Protein AF-A0A8S3SGH8-F1 (afdb_monomer)

Sequence (187 aa):
MDKRKRTFVVGVGTTKFERPLTKNWDYHDMGREAGKAALEDAKIPYSKIQAVVASYCYGEPTCGQRAAYELGLSGVPVFNVNNNCSSGSSALMLARRLVQSGIEDCVMALGFEKMERGLSERYPEKESPVKRHMDHMVTIGAEPGLIQPRMNAMTSDVVKLYAYAAREYLEKYPEANIDDMVNISLG

Foldseek 3Di:
DDDQDDDDQQFWFFDDDDDAPPDPDDQLVRQLRGVVRRCVSNVHQLLLAQEEEEEEADDDPPVQVSNSCSSHDNVHYYHYAYDDPCRQVVLVVVQRVCCRVVVHVHHHYTYTYRDHQADDDPCPVDDDPCVVLLVVLVVLPDDQDAPDPPHDRVRRSVVSSVVSVVVVVCVVDVVDDVVVVVVVVVD

Structure (mmCIF, N/CA/C/O backbone):
data_AF-A0A8S3SGH8-F1
#
_entry.id   AF-A0A8S3SGH8-F1
#
loop_
_atom_site.group_PDB
_atom_site.id
_atom_site.type_symbol
_atom_site.label_atom_id
_atom_site.label_alt_id
_atom_site.label_comp_id
_atom_site.label_asym_id
_atom_site.label_entity_id
_atom_site.label_seq_id
_atom_site.pdbx_PDB_ins_code
_atom_site.Cartn_x
_atom_site.Cartn_y
_atom_site.Cartn_z
_atom_site.occupancy
_atom_site.B_iso_or_equiv
_atom_site.auth_seq_id
_atom_site.auth_comp_id
_atom_site.auth_asym_id
_atom_site.auth_atom_id
_atom_site.pdbx_PDB_model_num
ATOM 1 N N . MET A 1 1 ? -33.900 11.396 1.923 1.00 50.03 1 MET A N 1
ATOM 2 C CA . MET A 1 1 ? -32.556 11.199 1.337 1.00 50.03 1 MET A CA 1
ATOM 3 C C . MET A 1 1 ? -31.597 10.979 2.488 1.00 50.03 1 MET A C 1
ATOM 5 O O . MET A 1 1 ? -31.415 11.895 3.281 1.00 50.03 1 MET A O 1
ATOM 9 N N . ASP A 1 2 ? -31.091 9.760 2.639 1.00 63.69 2 ASP A N 1
ATOM 10 C CA . ASP A 1 2 ? -30.181 9.406 3.727 1.00 63.69 2 ASP A CA 1
ATOM 11 C C . ASP A 1 2 ? -28.878 10.220 3.612 1.00 63.69 2 ASP A C 1
ATOM 13 O O . ASP A 1 2 ? -28.216 10.230 2.566 1.00 63.69 2 ASP A O 1
ATOM 17 N N . LYS A 1 3 ? -28.557 11.003 4.648 1.00 66.06 3 LYS A N 1
ATOM 18 C CA . LYS A 1 3 ? -27.361 11.853 4.672 1.00 66.06 3 LYS A CA 1
ATOM 19 C C . LYS A 1 3 ? -26.165 10.935 4.900 1.00 66.06 3 LYS A C 1
ATOM 21 O O . LYS A 1 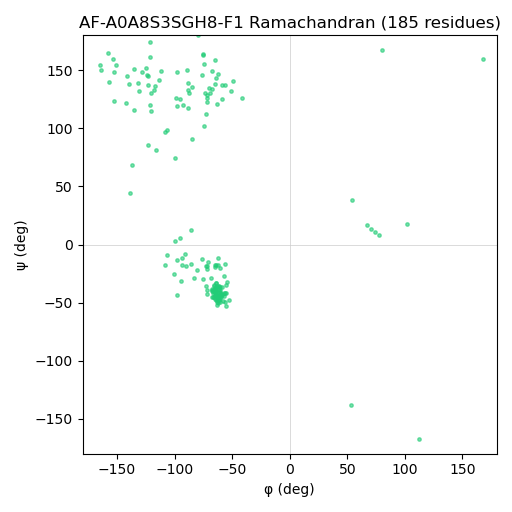3 ? -25.904 10.548 6.033 1.00 66.06 3 LYS A O 1
ATOM 26 N N . ARG A 1 4 ? -25.423 10.626 3.828 1.00 76.06 4 ARG A N 1
ATOM 27 C CA . ARG A 1 4 ? -24.160 9.867 3.893 1.00 76.06 4 ARG A CA 1
ATOM 28 C C . ARG A 1 4 ? -23.315 10.332 5.086 1.00 76.06 4 ARG A C 1
ATOM 30 O O . ARG A 1 4 ? -23.030 11.530 5.191 1.00 76.06 4 ARG A O 1
ATOM 37 N N . LYS A 1 5 ? -22.898 9.397 5.953 1.00 86.44 5 LYS A N 1
ATOM 38 C CA . LYS A 1 5 ? -22.042 9.716 7.105 1.00 86.44 5 LYS A CA 1
ATOM 39 C C . LYS A 1 5 ? -20.764 10.407 6.611 1.00 86.44 5 LYS A C 1
ATOM 41 O O . LYS A 1 5 ? -20.176 10.020 5.594 1.00 86.44 5 LYS A O 1
ATOM 46 N N . ARG A 1 6 ? -20.344 11.466 7.312 1.00 93.38 6 ARG A N 1
ATOM 47 C CA . ARG A 1 6 ? -19.045 12.108 7.061 1.00 93.38 6 ARG A CA 1
ATOM 48 C C . ARG A 1 6 ? -17.941 11.162 7.521 1.00 93.38 6 ARG A C 1
ATOM 50 O O . ARG A 1 6 ? -18.029 10.610 8.610 1.00 93.38 6 ARG A O 1
ATOM 57 N N . THR A 1 7 ? -16.917 11.003 6.694 1.00 95.44 7 THR A N 1
ATOM 58 C CA . THR A 1 7 ? -15.777 10.114 6.939 1.00 95.44 7 THR A CA 1
ATOM 59 C C . THR A 1 7 ? -14.506 10.937 7.032 1.00 95.44 7 THR A C 1
ATOM 61 O O . THR A 1 7 ? -14.297 11.805 6.183 1.00 95.44 7 THR A O 1
ATOM 64 N N . PHE A 1 8 ? -13.649 10.632 7.999 1.00 97.25 8 PHE A N 1
ATOM 65 C CA . PHE A 1 8 ? -12.402 11.353 8.238 1.00 97.25 8 PHE A CA 1
ATOM 66 C C . PHE A 1 8 ? -11.237 10.368 8.313 1.00 97.25 8 PHE A C 1
ATOM 68 O O . PHE A 1 8 ? -11.415 9.237 8.761 1.00 97.25 8 PHE A O 1
ATOM 75 N N . VAL A 1 9 ? -10.054 10.808 7.886 1.00 98.00 9 VAL A N 1
ATOM 76 C CA . VAL A 1 9 ? -8.795 10.131 8.212 1.00 98.00 9 VAL A CA 1
ATOM 77 C C . VAL A 1 9 ? -8.326 10.723 9.533 1.00 98.00 9 VAL A C 1
ATOM 79 O O . VAL A 1 9 ? -8.129 11.932 9.617 1.00 98.00 9 VAL A O 1
ATOM 82 N N . VAL A 1 10 ? -8.236 9.890 10.567 1.00 97.81 10 VAL A N 1
ATOM 83 C CA . VAL A 1 10 ? -7.928 10.333 11.938 1.00 97.81 10 VAL A CA 1
ATOM 84 C C . VAL A 1 10 ? -6.511 9.984 12.384 1.00 97.81 10 VAL A C 1
ATOM 86 O O . VAL A 1 10 ? -6.091 10.484 13.416 1.00 97.81 10 VAL A O 1
ATOM 89 N N . GLY A 1 11 ? -5.783 9.177 11.611 1.00 98.31 11 GLY A N 1
ATOM 90 C CA . GLY A 1 11 ? -4.355 8.941 11.801 1.00 98.31 11 GLY A CA 1
ATOM 91 C C . GLY A 1 11 ? -3.714 8.283 10.584 1.00 98.31 11 GLY A C 1
ATOM 92 O O . GLY A 1 11 ? -4.397 7.622 9.792 1.00 98.31 11 GLY A O 1
ATOM 93 N N . VAL A 1 12 ? -2.412 8.494 10.422 1.00 98.38 12 VAL A N 1
ATOM 94 C CA . VAL A 1 12 ? -1.601 7.976 9.314 1.00 98.38 12 VAL A CA 1
ATOM 95 C C . VAL A 1 12 ? -0.277 7.408 9.815 1.00 98.38 12 VAL A C 1
ATOM 97 O O . VAL A 1 12 ? 0.269 7.835 10.825 1.00 98.38 12 VAL A O 1
ATOM 100 N N . GLY A 1 13 ? 0.259 6.431 9.091 1.00 98.19 13 GLY A N 1
ATOM 101 C CA . GLY A 1 13 ? 1.531 5.806 9.422 1.00 98.19 13 GLY A CA 1
ATOM 102 C C . GLY A 1 13 ? 2.154 5.172 8.191 1.00 98.19 13 GLY A C 1
ATOM 103 O O . GLY A 1 13 ? 1.459 4.580 7.367 1.00 98.19 13 GLY A O 1
ATOM 104 N N . THR A 1 14 ? 3.467 5.314 8.058 1.00 97.88 14 THR A N 1
ATOM 105 C CA . THR A 1 14 ? 4.248 4.708 6.978 1.00 97.88 14 THR A CA 1
ATOM 106 C C . THR A 1 14 ? 5.571 4.225 7.534 1.00 97.88 14 THR A C 1
ATOM 108 O O . THR A 1 14 ? 6.158 4.866 8.405 1.00 97.88 14 THR A O 1
ATOM 111 N N . THR A 1 15 ? 6.069 3.116 7.003 1.00 96.44 15 THR A N 1
ATOM 112 C CA . THR A 1 15 ? 7.473 2.764 7.191 1.00 96.44 15 THR A CA 1
ATOM 113 C C . THR A 1 15 ? 8.338 3.648 6.304 1.00 96.44 15 THR A C 1
ATOM 115 O O . THR A 1 15 ? 7.868 4.228 5.317 1.00 96.44 15 THR A O 1
ATOM 118 N N . LYS A 1 16 ? 9.635 3.701 6.596 1.00 94.56 16 LYS A N 1
ATOM 119 C CA . LYS A 1 16 ? 10.601 4.217 5.627 1.00 94.56 16 LYS A CA 1
ATOM 120 C C . LYS A 1 16 ? 10.648 3.294 4.404 1.00 94.56 16 LYS A C 1
ATOM 122 O O . LYS A 1 16 ? 10.643 2.071 4.546 1.00 94.56 16 LYS A O 1
ATOM 127 N N . PHE A 1 17 ? 10.711 3.879 3.210 1.00 92.69 17 PHE A N 1
ATOM 128 C CA . PHE A 1 17 ? 10.949 3.122 1.985 1.00 92.69 17 PHE A CA 1
ATOM 129 C C . PHE A 1 17 ? 12.401 2.655 1.948 1.00 92.69 17 PHE A C 1
ATOM 131 O O . PHE A 1 17 ? 13.332 3.459 2.009 1.00 92.69 17 PHE A O 1
ATOM 138 N N . GLU A 1 18 ? 12.580 1.343 1.848 1.00 92.62 18 GLU A N 1
ATOM 139 C CA . GLU A 1 18 ? 13.889 0.708 1.794 1.00 92.62 18 GLU A CA 1
ATOM 140 C C . GLU A 1 18 ? 14.124 0.105 0.415 1.00 92.62 18 GLU A C 1
ATOM 142 O O . GLU A 1 18 ? 13.198 -0.349 -0.262 1.00 92.62 18 GLU A O 1
ATOM 147 N N . ARG A 1 19 ? 15.391 0.075 -0.001 1.00 88.81 19 ARG A N 1
ATOM 148 C CA . ARG A 1 19 ? 15.755 -0.638 -1.224 1.00 88.81 19 ARG A CA 1
ATOM 149 C C . ARG A 1 19 ? 15.467 -2.137 -1.035 1.00 88.81 19 ARG A C 1
ATOM 151 O O . ARG A 1 19 ? 15.695 -2.674 0.051 1.00 88.81 19 ARG A O 1
ATOM 158 N N . PRO A 1 20 ? 15.003 -2.847 -2.078 1.00 85.56 20 PRO A N 1
ATOM 159 C CA . PRO A 1 20 ? 14.781 -4.282 -1.982 1.00 85.56 20 PRO A CA 1
ATOM 160 C C . PRO A 1 20 ? 16.015 -5.010 -1.437 1.00 85.56 20 PRO A C 1
ATOM 162 O O . PRO A 1 20 ? 17.134 -4.808 -1.917 1.00 85.56 20 PRO A O 1
ATOM 165 N N . LEU A 1 21 ? 15.793 -5.882 -0.450 1.00 82.81 21 LEU A N 1
ATOM 166 C CA . LEU A 1 21 ? 16.810 -6.722 0.193 1.00 82.81 21 LEU A CA 1
ATOM 167 C C . LEU A 1 21 ? 17.877 -5.977 1.031 1.00 82.81 21 LEU A C 1
ATOM 169 O O . LEU A 1 21 ? 18.907 -6.575 1.335 1.00 82.81 21 LEU A O 1
ATOM 173 N N . THR A 1 22 ? 17.674 -4.709 1.427 1.00 89.12 22 THR A N 1
ATOM 174 C CA . THR A 1 22 ? 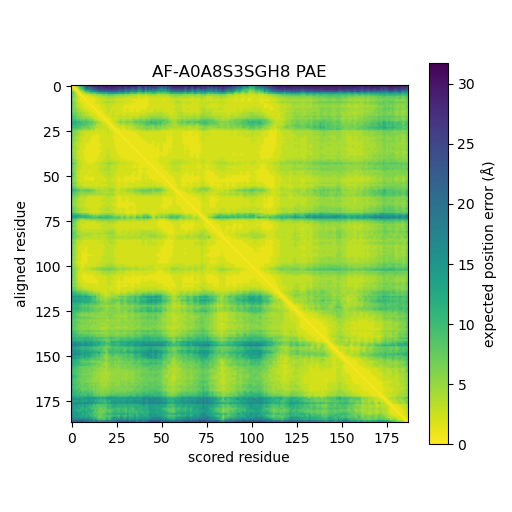18.642 -3.981 2.289 1.00 89.12 22 THR A CA 1
ATOM 175 C C . THR A 1 22 ? 18.355 -4.048 3.787 1.00 89.12 22 THR A C 1
ATOM 177 O O . THR A 1 22 ? 19.248 -3.777 4.586 1.00 89.12 22 THR A O 1
ATOM 180 N N . LYS A 1 23 ? 17.136 -4.417 4.187 1.00 91.31 23 LYS A N 1
ATOM 181 C CA . LYS A 1 23 ? 16.723 -4.592 5.587 1.00 91.31 23 LYS A CA 1
ATOM 182 C C . LYS A 1 23 ? 16.192 -6.012 5.775 1.00 91.31 23 LYS A C 1
ATOM 184 O O . LYS A 1 23 ? 15.466 -6.517 4.918 1.00 91.31 23 LYS A O 1
ATOM 189 N N . ASN A 1 24 ? 16.564 -6.657 6.881 1.00 90.75 24 ASN A N 1
ATOM 190 C CA . ASN A 1 24 ? 16.071 -7.988 7.229 1.00 90.75 24 ASN A CA 1
ATOM 191 C C . ASN A 1 24 ? 14.725 -7.874 7.957 1.00 90.75 24 ASN A C 1
ATOM 193 O O . ASN A 1 24 ? 14.682 -7.693 9.170 1.00 90.75 24 ASN A O 1
ATOM 197 N N . TRP A 1 25 ? 13.645 -7.906 7.188 1.00 93.31 25 TRP A N 1
ATOM 198 C CA . TRP A 1 25 ? 12.262 -7.810 7.653 1.00 93.31 25 TRP A CA 1
ATOM 199 C C . TRP A 1 25 ? 11.322 -8.417 6.612 1.00 93.31 25 TRP A C 1
ATOM 201 O O . TRP A 1 25 ? 11.716 -8.633 5.456 1.00 93.31 25 TRP A O 1
ATOM 211 N N . ASP A 1 26 ? 10.085 -8.692 7.007 1.00 94.12 26 ASP A N 1
ATOM 212 C CA . ASP A 1 26 ? 9.040 -9.163 6.108 1.00 94.12 26 ASP A CA 1
ATOM 213 C C . ASP A 1 26 ? 7.798 -8.260 6.066 1.00 94.12 26 ASP A C 1
ATOM 215 O O . ASP A 1 26 ? 7.677 -7.291 6.815 1.00 94.12 26 ASP A O 1
ATOM 219 N N . TYR A 1 27 ? 6.860 -8.572 5.169 1.00 95.38 27 TYR A N 1
ATOM 220 C CA . TYR A 1 27 ? 5.660 -7.771 4.911 1.00 95.38 27 TYR A CA 1
ATOM 221 C C . TYR A 1 27 ? 4.821 -7.509 6.173 1.00 95.38 27 TYR A C 1
ATOM 223 O O . TYR A 1 27 ? 4.244 -6.435 6.335 1.00 95.38 27 TYR A O 1
ATOM 231 N N . HIS A 1 28 ? 4.771 -8.469 7.099 1.00 96.12 28 HIS A N 1
ATOM 232 C CA . HIS A 1 28 ? 4.030 -8.326 8.351 1.00 96.12 28 HIS A CA 1
ATOM 233 C C . HIS A 1 28 ? 4.756 -7.411 9.347 1.00 96.12 28 HIS A C 1
ATOM 235 O O . HIS A 1 28 ? 4.092 -6.701 10.097 1.00 96.12 28 HIS A O 1
ATOM 241 N N . ASP A 1 29 ? 6.092 -7.342 9.311 1.00 96.44 29 ASP A N 1
ATOM 242 C CA . ASP A 1 29 ? 6.853 -6.361 10.092 1.00 96.44 29 ASP A CA 1
ATOM 243 C C . ASP A 1 29 ? 6.587 -4.939 9.592 1.00 96.44 29 ASP A C 1
ATOM 245 O O . ASP A 1 29 ? 6.389 -4.030 10.399 1.00 96.44 29 ASP A O 1
ATOM 249 N N . MET A 1 30 ? 6.532 -4.762 8.267 1.00 96.88 30 MET A N 1
ATOM 250 C CA . MET A 1 30 ? 6.177 -3.486 7.638 1.00 96.88 30 MET A CA 1
ATOM 251 C C . MET A 1 30 ? 4.759 -3.059 8.034 1.00 96.88 30 MET A C 1
ATOM 253 O O . MET A 1 30 ? 4.547 -1.932 8.481 1.00 96.88 30 MET A O 1
ATOM 257 N N . GLY A 1 31 ? 3.798 -3.986 7.938 1.00 97.12 31 GLY A N 1
ATOM 258 C CA . GLY A 1 31 ? 2.416 -3.754 8.355 1.00 97.12 31 GLY A CA 1
ATOM 259 C C . GLY A 1 31 ? 2.297 -3.410 9.843 1.00 97.12 31 GLY A C 1
ATOM 260 O O . GLY A 1 31 ? 1.549 -2.503 10.206 1.00 97.12 31 GLY A O 1
ATOM 261 N N . ARG A 1 32 ? 3.081 -4.067 10.707 1.00 97.69 32 ARG A N 1
ATOM 262 C CA . ARG A 1 32 ? 3.142 -3.764 12.143 1.00 97.69 32 ARG A CA 1
ATOM 263 C C . ARG A 1 32 ? 3.656 -2.353 12.407 1.00 97.69 32 ARG A C 1
ATOM 265 O O . ARG A 1 32 ? 3.055 -1.633 13.197 1.00 97.69 32 ARG A O 1
ATOM 272 N N . GLU A 1 33 ? 4.770 -1.972 11.787 1.00 98.06 33 GLU A N 1
ATOM 273 C CA . GLU A 1 33 ? 5.406 -0.662 11.975 1.00 98.06 33 GLU A CA 1
ATOM 274 C C . GLU A 1 33 ? 4.481 0.470 11.494 1.00 98.06 33 GLU A C 1
ATOM 276 O O . GLU A 1 33 ? 4.143 1.357 12.279 1.00 98.06 33 GLU A O 1
ATOM 281 N N . ALA A 1 34 ? 3.977 0.388 10.257 1.00 98.31 34 ALA A N 1
ATOM 282 C CA . ALA A 1 34 ? 3.059 1.388 9.706 1.00 98.31 34 ALA A CA 1
ATOM 283 C C . ALA A 1 34 ? 1.719 1.440 10.460 1.00 98.31 34 ALA A C 1
ATOM 285 O O . ALA A 1 34 ? 1.220 2.521 10.773 1.00 98.31 34 ALA A O 1
ATOM 286 N N . GLY A 1 35 ? 1.143 0.280 10.789 1.00 98.19 35 GLY A N 1
ATOM 287 C CA . GLY A 1 35 ? -0.133 0.197 11.494 1.00 98.19 35 GLY A CA 1
ATOM 288 C C . GLY A 1 35 ? -0.063 0.735 12.923 1.00 98.19 35 GLY A C 1
ATOM 289 O O . GLY A 1 35 ? -0.972 1.446 13.345 1.00 98.19 35 GLY A O 1
ATOM 290 N N . LYS A 1 36 ? 1.025 0.462 13.661 1.00 98.25 36 LYS A N 1
ATOM 291 C CA . LYS A 1 36 ? 1.238 1.040 14.999 1.00 98.25 36 LYS A CA 1
ATOM 292 C C . LYS A 1 36 ? 1.388 2.555 14.940 1.00 98.25 36 LYS A C 1
ATOM 294 O O . LYS A 1 36 ? 0.737 3.231 15.728 1.00 98.25 36 LYS A O 1
ATOM 299 N N . ALA A 1 37 ? 2.162 3.073 13.985 1.00 98.62 37 ALA A N 1
ATOM 300 C CA . ALA A 1 37 ? 2.307 4.514 13.792 1.00 98.62 37 ALA A CA 1
ATOM 301 C C . ALA A 1 37 ? 0.953 5.191 13.503 1.00 98.62 37 ALA A C 1
ATOM 303 O O . ALA A 1 37 ? 0.635 6.206 14.112 1.00 98.62 37 ALA A O 1
ATOM 304 N N . ALA A 1 38 ? 0.110 4.583 12.659 1.00 98.62 38 ALA A N 1
ATOM 305 C CA . ALA A 1 38 ? -1.223 5.113 12.364 1.00 98.62 38 ALA A CA 1
ATOM 306 C C . ALA A 1 38 ? -2.162 5.117 13.584 1.00 98.62 38 ALA A C 1
ATOM 308 O O . ALA A 1 38 ? -2.931 6.059 13.770 1.00 98.62 38 ALA A O 1
ATOM 309 N N . LEU A 1 39 ? -2.109 4.074 14.421 1.00 98.31 39 LEU A N 1
ATOM 310 C CA . LEU A 1 39 ? -2.886 4.003 15.665 1.00 98.31 39 LEU A CA 1
ATOM 311 C C . LEU A 1 39 ? -2.411 5.028 16.701 1.00 98.31 39 LEU A C 1
ATOM 313 O O . LEU A 1 39 ? -3.236 5.620 17.398 1.00 98.31 39 LEU A O 1
ATOM 317 N N . GLU A 1 40 ? -1.096 5.234 16.797 1.00 98.44 40 GLU A N 1
ATOM 318 C CA . GLU A 1 40 ? -0.482 6.219 17.688 1.00 98.44 40 GLU A CA 1
ATOM 319 C C . GLU A 1 40 ? -0.857 7.649 17.286 1.00 98.44 40 GLU A C 1
ATOM 321 O O . GLU A 1 40 ? -1.318 8.414 18.134 1.00 98.44 40 GLU A O 1
ATOM 326 N N . ASP A 1 41 ? -0.766 7.974 15.994 1.00 98.75 41 ASP A N 1
ATOM 327 C CA . ASP A 1 41 ? -1.191 9.265 15.442 1.00 98.75 41 ASP A CA 1
ATOM 328 C C . ASP A 1 41 ? -2.689 9.520 15.692 1.00 98.75 41 ASP A C 1
ATOM 330 O O . ASP A 1 41 ? -3.085 10.585 16.172 1.00 98.75 41 ASP A O 1
ATOM 334 N N . ALA A 1 42 ? -3.522 8.489 15.501 1.00 98.38 42 ALA A N 1
ATOM 335 C CA . ALA A 1 42 ? -4.954 8.543 15.797 1.00 98.38 42 ALA A CA 1
ATOM 336 C C . ALA A 1 42 ? -5.296 8.581 17.296 1.00 98.38 42 ALA A C 1
ATOM 338 O O . ALA A 1 42 ? -6.436 8.887 17.653 1.0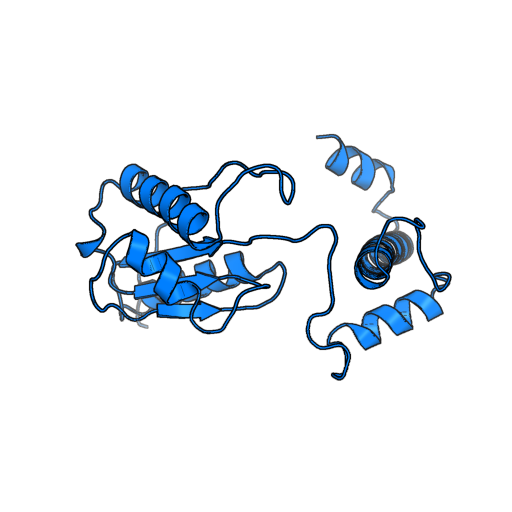0 98.38 42 ALA A O 1
ATOM 339 N N . LYS A 1 43 ? -4.345 8.252 18.181 1.00 98.12 43 LYS A N 1
ATOM 340 C CA . LYS A 1 43 ? -4.536 8.124 19.636 1.00 98.12 43 LYS A CA 1
ATOM 341 C C . LYS A 1 43 ? -5.674 7.170 20.018 1.00 98.12 43 LYS A C 1
ATOM 343 O O . LYS A 1 43 ? -6.406 7.416 20.980 1.00 98.12 43 LYS A O 1
ATOM 348 N N . ILE A 1 44 ? -5.819 6.066 19.282 1.00 97.00 44 ILE A N 1
ATOM 349 C CA . ILE A 1 44 ? -6.802 5.014 19.575 1.00 97.00 44 ILE A CA 1
ATOM 350 C C . ILE A 1 44 ? -6.124 3.650 19.729 1.00 97.00 44 ILE A C 1
ATOM 352 O O . ILE A 1 44 ? -5.153 3.354 19.033 1.00 97.00 44 ILE A O 1
ATOM 356 N N . PRO A 1 45 ? -6.634 2.772 20.608 1.00 96.44 45 PRO A N 1
ATOM 357 C CA . PRO A 1 45 ? -6.153 1.400 20.670 1.00 96.44 45 PRO A CA 1
ATOM 358 C C . PRO A 1 45 ? -6.682 0.580 19.484 1.00 96.44 45 PRO A C 1
ATOM 360 O O . PRO A 1 45 ? -7.771 0.843 18.969 1.00 96.44 45 PRO A O 1
ATOM 363 N N . TYR A 1 46 ? -5.967 -0.489 19.112 1.00 96.81 46 TYR A N 1
ATOM 364 C CA . TYR A 1 46 ? -6.387 -1.398 18.033 1.00 96.81 46 TYR A CA 1
ATOM 365 C C . TYR A 1 46 ? -7.775 -2.023 18.265 1.00 96.81 46 TYR A C 1
ATOM 367 O O . TYR A 1 46 ? -8.494 -2.298 17.313 1.00 96.81 46 TYR A O 1
ATOM 375 N N . SER A 1 47 ? -8.206 -2.177 19.522 1.00 96.12 47 SER A N 1
ATOM 376 C CA . SER A 1 47 ? -9.542 -2.686 19.875 1.00 96.12 47 SER A CA 1
ATOM 377 C C . SER A 1 47 ? -10.708 -1.815 19.390 1.00 96.12 47 SER A C 1
ATOM 379 O O . SER A 1 47 ? -11.856 -2.245 19.470 1.00 96.12 47 SER A O 1
ATOM 381 N N . LYS A 1 48 ? -10.443 -0.592 18.910 1.00 97.19 48 LYS A N 1
ATOM 382 C CA . LYS A 1 48 ? -11.445 0.269 18.268 1.00 97.19 48 LYS A CA 1
ATOM 383 C C . LYS A 1 48 ? -11.607 0.004 16.776 1.00 97.19 48 LYS A C 1
ATOM 385 O O . LYS A 1 48 ? -12.609 0.434 16.220 1.00 97.19 48 LYS A O 1
ATOM 390 N N . ILE A 1 49 ? -10.659 -0.679 16.141 1.00 98.00 49 ILE A N 1
ATOM 391 C CA . ILE A 1 49 ? -10.767 -1.067 14.7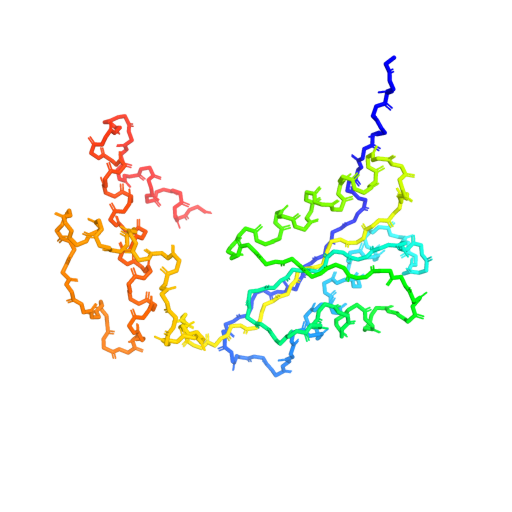36 1.00 98.00 49 ILE A CA 1
ATOM 392 C C . ILE A 1 49 ? -11.802 -2.184 14.625 1.00 98.00 49 ILE A C 1
ATOM 394 O O . ILE A 1 49 ? -11.706 -3.171 15.349 1.00 98.00 49 ILE A O 1
ATOM 398 N N . GLN A 1 50 ? -12.771 -2.035 13.723 1.00 98.00 50 GLN A N 1
ATOM 399 C CA . GLN A 1 50 ? -13.855 -3.004 13.522 1.00 98.00 50 GLN A CA 1
ATOM 400 C C . GLN A 1 50 ? -13.722 -3.787 12.211 1.00 98.00 50 GLN A C 1
ATOM 402 O O . GLN A 1 50 ? -14.295 -4.861 12.078 1.00 98.00 50 GLN A O 1
ATOM 407 N N . ALA A 1 51 ? -12.912 -3.296 11.271 1.00 98.31 51 ALA A N 1
ATOM 408 C CA . ALA A 1 51 ? -12.517 -4.016 10.067 1.00 98.31 51 ALA A CA 1
ATOM 409 C C . ALA A 1 51 ? -11.129 -3.564 9.596 1.00 98.31 51 ALA A C 1
ATOM 411 O O . ALA A 1 51 ? -10.712 -2.426 9.841 1.00 98.31 51 ALA A O 1
ATOM 412 N N . VAL A 1 52 ? -10.431 -4.437 8.870 1.00 98.44 52 VAL A N 1
ATOM 413 C CA . VAL A 1 52 ? -9.169 -4.107 8.196 1.00 98.44 52 VAL A CA 1
ATOM 414 C C . VAL A 1 52 ? -9.315 -4.334 6.698 1.00 98.44 52 VAL A C 1
ATOM 416 O O . VAL A 1 52 ? -9.744 -5.397 6.257 1.00 98.44 52 VAL A O 1
ATOM 419 N N . VAL A 1 53 ? -8.922 -3.349 5.899 1.00 98.56 53 VAL A N 1
ATOM 420 C CA . VAL A 1 53 ? -8.760 -3.490 4.453 1.00 98.56 53 VAL A CA 1
ATOM 421 C C . VAL A 1 53 ? -7.268 -3.511 4.148 1.00 98.56 53 VAL A C 1
ATOM 423 O O . VAL A 1 53 ? -6.613 -2.471 4.122 1.00 98.56 53 VAL A O 1
ATOM 426 N N . ALA A 1 54 ? -6.728 -4.710 3.968 1.00 98.25 54 ALA A N 1
ATOM 427 C CA . ALA A 1 54 ? -5.326 -4.950 3.673 1.00 98.25 54 ALA A CA 1
ATOM 428 C C . ALA A 1 54 ? -5.061 -4.915 2.161 1.00 98.25 54 ALA A C 1
ATOM 430 O O . ALA A 1 54 ? -5.838 -5.469 1.385 1.00 98.25 54 ALA A O 1
ATOM 431 N N . SER A 1 55 ? -3.951 -4.311 1.743 1.00 98.06 55 SER A N 1
ATOM 432 C CA . SER A 1 55 ? -3.545 -4.186 0.340 1.00 98.06 55 SER A CA 1
ATOM 433 C C . SER A 1 55 ? -2.095 -4.596 0.113 1.00 98.06 55 SER A C 1
ATOM 435 O O . SER A 1 55 ? -1.209 -4.172 0.853 1.00 98.06 55 SER A O 1
ATOM 437 N N . TYR A 1 56 ? -1.883 -5.426 -0.909 1.00 96.38 56 TYR A N 1
ATOM 438 C CA . TYR A 1 56 ? -0.583 -5.925 -1.366 1.00 96.38 56 TYR A CA 1
ATOM 439 C C . TYR A 1 56 ? -0.731 -6.506 -2.776 1.00 96.38 56 TYR A C 1
ATOM 441 O O . TYR A 1 56 ? -1.798 -7.022 -3.125 1.00 96.38 56 TYR A O 1
ATOM 449 N N . CYS A 1 57 ? 0.329 -6.439 -3.581 1.00 93.12 57 CYS A N 1
ATOM 450 C CA . CYS A 1 57 ? 0.357 -7.031 -4.918 1.00 93.12 57 CYS A CA 1
ATOM 451 C C . CYS A 1 57 ? 1.045 -8.394 -4.908 1.00 93.12 57 CYS A C 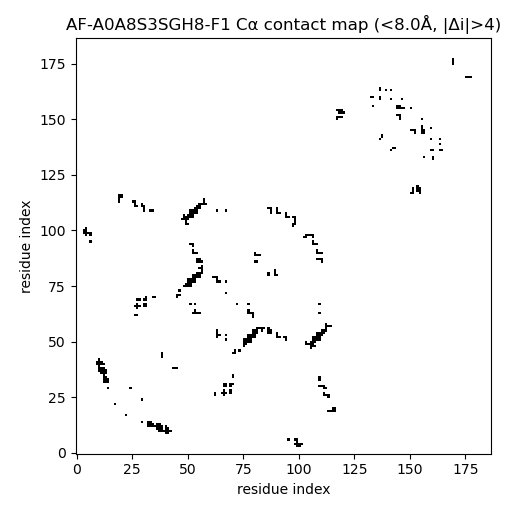1
ATOM 453 O O . CYS A 1 57 ? 0.552 -9.335 -5.531 1.00 93.12 57 CYS A O 1
ATOM 455 N N . TYR A 1 58 ? 2.169 -8.501 -4.195 1.00 88.75 58 TYR A N 1
ATOM 456 C CA . TYR A 1 58 ? 3.042 -9.669 -4.196 1.00 88.75 58 TYR A CA 1
ATOM 457 C C . TYR A 1 58 ? 3.090 -10.308 -2.809 1.00 88.75 58 TYR A C 1
ATOM 459 O O . TYR A 1 58 ? 4.018 -10.110 -2.029 1.00 88.75 58 TYR A O 1
ATOM 467 N N . GLY A 1 59 ? 2.070 -11.112 -2.519 1.00 89.75 59 GLY A N 1
ATOM 468 C CA . GLY A 1 59 ? 1.974 -11.897 -1.296 1.00 89.75 59 GLY A CA 1
ATOM 469 C C . GLY A 1 59 ? 1.115 -13.136 -1.503 1.00 89.75 59 GLY A C 1
ATOM 470 O O . GLY A 1 59 ? 0.306 -13.201 -2.430 1.00 89.75 59 GLY A O 1
ATOM 471 N N . GLU A 1 60 ? 1.301 -14.113 -0.624 1.00 91.44 60 GLU A N 1
ATOM 472 C CA . GLU A 1 60 ? 0.438 -15.287 -0.550 1.00 91.44 60 GLU A CA 1
ATOM 473 C C . GLU A 1 60 ? -0.991 -14.891 -0.143 1.00 91.44 60 GLU A C 1
ATOM 475 O O . GLU A 1 60 ? -1.213 -13.835 0.470 1.00 91.44 60 GLU A O 1
ATOM 480 N N . PRO A 1 61 ? -1.992 -15.738 -0.434 1.00 93.25 61 PRO A N 1
ATOM 481 C CA . PRO A 1 61 ? -3.321 -15.556 0.118 1.00 93.25 61 PRO A CA 1
ATOM 482 C C . PRO A 1 61 ? -3.247 -15.348 1.630 1.00 93.25 61 PRO A C 1
ATOM 484 O O . PRO A 1 61 ? -2.494 -16.016 2.335 1.00 93.25 61 PRO A O 1
ATOM 487 N N . THR A 1 62 ? -4.076 -14.441 2.138 1.00 95.25 62 THR A N 1
ATOM 488 C CA . THR A 1 62 ? -4.207 -14.138 3.572 1.00 95.25 62 THR A CA 1
ATOM 489 C C . THR A 1 62 ? -3.030 -13.404 4.234 1.00 95.25 62 THR A C 1
ATOM 491 O O . THR A 1 62 ? -3.017 -13.250 5.459 1.00 95.25 62 THR A O 1
ATOM 494 N N . CYS A 1 63 ? -2.091 -12.836 3.462 1.00 96.94 63 CYS A N 1
ATOM 495 C CA . CYS A 1 63 ? -1.064 -11.945 4.022 1.00 96.94 63 CYS A CA 1
ATOM 496 C C . CYS A 1 63 ? -1.663 -10.773 4.823 1.00 96.94 63 CYS A C 1
ATOM 498 O O . CYS A 1 63 ? -1.078 -10.348 5.820 1.00 96.94 63 CYS A O 1
ATOM 500 N N . GLY A 1 64 ? -2.849 -10.280 4.445 1.00 97.25 64 GLY A N 1
ATOM 501 C CA . GLY A 1 64 ? -3.549 -9.222 5.173 1.00 97.25 64 GLY A CA 1
ATOM 502 C C . GLY A 1 64 ? -3.908 -9.615 6.602 1.00 97.25 64 GLY A C 1
ATOM 503 O O . GLY A 1 64 ? -3.685 -8.833 7.523 1.00 97.25 64 GLY A O 1
ATOM 504 N N . GLN A 1 65 ? -4.405 -10.837 6.806 1.00 97.06 65 GLN A N 1
ATOM 505 C CA . GLN A 1 65 ? -4.695 -11.386 8.131 1.00 97.06 65 GLN A CA 1
ATOM 506 C C . GLN A 1 65 ? -3.410 -11.476 8.946 1.00 97.06 65 GLN A C 1
ATOM 508 O O . GLN A 1 65 ? -3.343 -10.949 10.054 1.00 97.06 65 GLN A O 1
ATOM 513 N N . ARG A 1 66 ? -2.363 -12.079 8.367 1.00 96.88 66 ARG A N 1
ATOM 514 C CA . ARG A 1 66 ? -1.068 -12.235 9.036 1.00 96.88 66 ARG A CA 1
ATOM 515 C C . ARG A 1 66 ? -0.495 -10.893 9.499 1.00 96.88 66 ARG A C 1
ATOM 517 O O . ARG A 1 66 ? 0.020 -10.839 10.614 1.00 96.88 66 ARG A O 1
ATOM 524 N N . ALA A 1 67 ? -0.591 -9.848 8.674 1.00 96.81 67 ALA A N 1
ATOM 525 C CA . ALA A 1 67 ? -0.138 -8.499 9.005 1.00 96.81 67 ALA A CA 1
ATOM 526 C C . ALA A 1 67 ? -1.037 -7.809 10.046 1.00 96.81 67 ALA A C 1
ATOM 528 O O . ALA A 1 67 ? -0.527 -7.204 10.984 1.00 96.81 67 ALA A O 1
ATOM 529 N N . ALA A 1 68 ? -2.364 -7.928 9.936 1.00 96.81 68 ALA A N 1
ATOM 530 C CA . ALA A 1 68 ? -3.297 -7.362 10.914 1.00 96.81 68 ALA A CA 1
ATOM 531 C C . ALA A 1 68 ? -3.098 -7.958 12.320 1.00 96.81 68 ALA A C 1
ATOM 533 O O . ALA A 1 68 ? -3.155 -7.238 13.315 1.00 96.81 68 ALA A O 1
ATOM 534 N N . TYR A 1 69 ? -2.786 -9.253 12.406 1.00 95.25 69 TYR A N 1
ATOM 535 C CA . TYR A 1 69 ? -2.551 -9.954 13.673 1.00 95.25 69 TYR A CA 1
ATOM 536 C C . TYR A 1 69 ? -1.329 -9.455 14.448 1.00 95.25 69 TYR A C 1
ATOM 538 O O . TYR A 1 69 ? -1.266 -9.634 15.661 1.00 95.25 69 TYR A O 1
ATOM 546 N N . GLU A 1 70 ? -0.394 -8.772 13.786 1.00 96.19 70 GLU A N 1
ATOM 547 C CA . GLU A 1 70 ? 0.723 -8.095 14.454 1.00 96.19 70 GLU A CA 1
ATOM 548 C C . GLU A 1 70 ? 0.295 -6.834 15.230 1.00 96.19 70 GLU A C 1
ATOM 550 O O . GLU A 1 70 ? 1.034 -6.348 16.092 1.00 96.19 70 GLU A O 1
ATOM 555 N N . LEU A 1 71 ? -0.884 -6.286 14.918 1.00 96.00 71 LEU A N 1
ATOM 556 C CA . LEU A 1 71 ? -1.479 -5.129 15.594 1.00 96.00 71 LEU A CA 1
ATOM 557 C C . LEU A 1 71 ? -2.441 -5.565 16.705 1.00 96.00 71 LEU A C 1
ATOM 559 O O . LEU A 1 71 ? -2.546 -4.892 17.732 1.00 96.00 71 LEU A O 1
ATOM 563 N N . GLY A 1 72 ? -3.100 -6.710 16.523 1.00 92.62 72 GLY A N 1
ATOM 564 C CA . GLY A 1 72 ? -3.876 -7.382 17.556 1.00 92.62 72 GLY A CA 1
ATOM 565 C C . GLY A 1 72 ? -4.759 -8.509 17.017 1.00 92.62 72 GLY A C 1
ATOM 566 O O . GLY A 1 72 ? -5.113 -8.555 15.841 1.00 92.62 72 GLY A O 1
ATOM 567 N N . LEU A 1 73 ? -5.152 -9.421 17.907 1.00 88.00 73 LEU A N 1
ATOM 568 C CA . LEU A 1 73 ? -6.039 -10.549 17.607 1.00 88.00 73 LEU A CA 1
ATOM 569 C C . LEU A 1 73 ? -7.474 -10.233 18.053 1.00 88.00 73 LEU A C 1
ATOM 571 O O . LEU A 1 73 ? -7.937 -10.726 19.077 1.00 88.00 73 LEU A O 1
ATOM 575 N N . SER A 1 74 ? -8.169 -9.373 17.308 1.00 85.56 74 SER A N 1
ATOM 576 C CA . SER A 1 74 ? -9.528 -8.915 17.650 1.00 85.56 74 SER A CA 1
ATOM 577 C C . SER A 1 74 ? -10.655 -9.729 17.003 1.00 85.56 74 SER A C 1
ATOM 579 O O . SER A 1 74 ? -11.811 -9.567 17.380 1.00 85.56 74 SER A O 1
ATOM 581 N N . GLY A 1 75 ? -10.344 -10.590 16.027 1.00 90.56 75 GLY A N 1
ATOM 582 C CA . GLY A 1 75 ? -11.351 -11.355 15.276 1.00 90.56 75 GLY A CA 1
ATOM 583 C C . GLY A 1 75 ? -12.143 -10.528 14.256 1.00 90.56 75 GLY A C 1
ATOM 584 O O . GLY A 1 75 ? -13.130 -11.017 13.713 1.00 90.56 75 GLY A O 1
ATOM 585 N N . VAL A 1 76 ? -11.719 -9.291 13.985 1.00 96.50 76 VAL A N 1
ATOM 586 C CA . VAL A 1 76 ? -12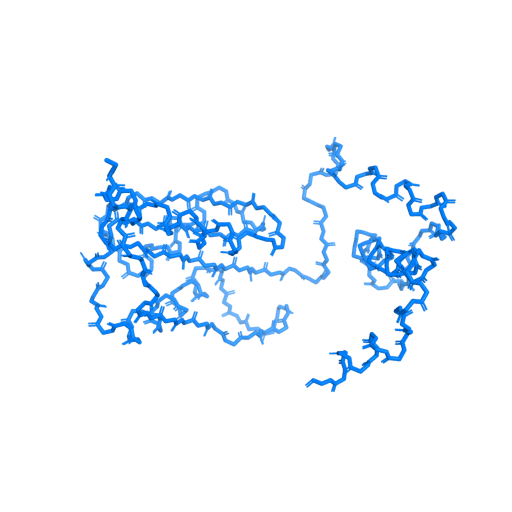.369 -8.414 13.003 1.00 96.50 76 VAL A CA 1
ATOM 587 C C . VAL A 1 76 ? -12.205 -8.939 11.574 1.00 96.50 76 VAL A C 1
ATOM 589 O O . VAL A 1 76 ? -11.180 -9.556 11.260 1.00 96.50 76 VAL A O 1
ATOM 592 N N . PRO A 1 77 ? -13.173 -8.685 10.677 1.00 96.94 77 PRO A N 1
ATOM 593 C CA . PRO A 1 77 ? -13.037 -9.028 9.269 1.00 96.94 77 PRO A CA 1
ATOM 594 C C . PRO A 1 77 ? -11.817 -8.347 8.633 1.00 96.94 77 PRO A C 1
ATOM 596 O O . PRO A 1 77 ? -11.566 -7.154 8.830 1.00 96.94 77 PRO A O 1
ATOM 599 N N . VAL A 1 78 ? -11.082 -9.118 7.824 1.00 97.94 78 VAL A N 1
ATOM 600 C CA . VAL A 1 78 ? -9.937 -8.640 7.039 1.00 97.94 78 VAL A CA 1
ATOM 601 C C . VAL A 1 78 ? -10.199 -8.868 5.555 1.00 97.94 78 VAL A C 1
ATOM 603 O O . VAL A 1 78 ? -10.275 -10.005 5.087 1.00 97.94 78 VAL A O 1
ATOM 606 N N . PHE A 1 79 ? -10.305 -7.776 4.805 1.00 97.69 79 PHE A N 1
ATOM 607 C CA . PHE A 1 79 ? -10.473 -7.786 3.356 1.00 97.69 79 PHE A CA 1
ATOM 608 C C . PHE A 1 79 ? -9.112 -7.622 2.689 1.00 97.69 79 PHE A C 1
ATOM 610 O O . PHE A 1 79 ? -8.406 -6.661 2.971 1.00 97.69 79 PHE A O 1
ATOM 617 N N . ASN A 1 80 ? -8.747 -8.543 1.801 1.00 97.62 80 ASN A N 1
ATOM 618 C CA . ASN A 1 80 ? -7.511 -8.456 1.027 1.00 97.62 80 ASN A CA 1
ATOM 619 C C . ASN A 1 80 ? -7.850 -7.874 -0.348 1.00 97.62 80 ASN A C 1
ATOM 621 O O . ASN A 1 80 ? -8.649 -8.466 -1.074 1.00 97.62 80 ASN A O 1
ATOM 625 N N . VAL A 1 81 ? -7.273 -6.724 -0.697 1.00 96.94 81 VAL A N 1
ATOM 626 C CA . VAL A 1 81 ? -7.495 -6.059 -1.986 1.00 96.94 81 VAL A CA 1
ATOM 627 C C . VAL A 1 81 ? -6.197 -5.958 -2.774 1.00 96.94 81 VAL A C 1
ATOM 629 O O . VAL A 1 81 ? -5.163 -5.540 -2.258 1.00 96.94 81 VAL A O 1
ATOM 632 N N . ASN A 1 82 ? -6.274 -6.316 -4.050 1.00 95.00 82 ASN A N 1
ATOM 633 C CA . ASN A 1 82 ? -5.170 -6.218 -4.989 1.00 95.00 82 ASN A CA 1
ATOM 634 C C . ASN A 1 82 ? -5.699 -5.613 -6.291 1.00 95.00 82 ASN A C 1
ATOM 636 O O . ASN A 1 82 ? -6.576 -6.175 -6.945 1.00 95.00 82 ASN A O 1
ATOM 640 N N . ASN A 1 83 ? -5.188 -4.433 -6.616 1.00 94.19 83 ASN A N 1
ATOM 641 C CA . ASN A 1 83 ? -5.432 -3.704 -7.851 1.00 94.19 83 ASN A CA 1
ATOM 642 C C . ASN A 1 83 ? -4.112 -3.086 -8.352 1.00 94.19 83 ASN A C 1
ATOM 644 O O . ASN A 1 83 ? -4.036 -1.898 -8.694 1.00 94.19 83 ASN A O 1
ATOM 648 N N . ASN A 1 84 ? -3.039 -3.885 -8.308 1.00 91.25 84 ASN A N 1
ATOM 649 C CA . ASN A 1 84 ? -1.683 -3.485 -8.683 1.00 91.25 84 ASN A CA 1
ATOM 650 C C . ASN A 1 84 ? -1.230 -2.199 -7.943 1.00 91.25 84 ASN A C 1
ATOM 652 O O . ASN A 1 84 ? -1.542 -2.015 -6.765 1.00 91.25 84 ASN A O 1
ATOM 656 N N . CYS A 1 85 ? -0.561 -1.257 -8.614 1.00 91.56 85 CYS A N 1
ATOM 657 C CA . CYS A 1 85 ? -0.077 -0.004 -8.020 1.00 91.56 85 CYS A CA 1
ATOM 658 C C . CYS A 1 85 ? -1.172 0.852 -7.348 1.00 91.56 85 CYS A C 1
ATOM 660 O O . CYS A 1 85 ? -0.863 1.723 -6.543 1.00 91.56 85 CYS A O 1
ATOM 662 N N . SER A 1 86 ? -2.454 0.606 -7.643 1.00 94.81 86 SER A N 1
ATOM 663 C CA . SER A 1 86 ? -3.590 1.329 -7.053 1.00 94.81 86 SER A CA 1
ATOM 664 C C . SER A 1 86 ? -4.210 0.634 -5.831 1.00 94.81 86 SER A C 1
ATOM 666 O O . SER A 1 86 ? -5.235 1.085 -5.307 1.00 94.81 86 SER A O 1
ATOM 668 N N . SER A 1 87 ? -3.610 -0.464 -5.355 1.00 96.56 87 SER A N 1
ATOM 669 C CA . SER A 1 87 ? -4.138 -1.267 -4.242 1.00 96.56 87 SER A CA 1
ATOM 670 C C . SER A 1 87 ? -4.332 -0.447 -2.964 1.00 96.56 87 SER A C 1
ATOM 672 O O . SER A 1 87 ? -5.382 -0.557 -2.335 1.00 96.56 87 SER A O 1
ATOM 674 N N . GLY A 1 88 ? -3.389 0.440 -2.621 1.00 95.69 88 GLY A N 1
ATOM 675 C CA . GLY A 1 88 ? -3.508 1.311 -1.444 1.00 95.69 88 GLY A CA 1
ATOM 676 C C . GLY A 1 88 ? -4.698 2.276 -1.531 1.00 95.69 88 GLY A C 1
ATOM 677 O O . GLY A 1 88 ? -5.495 2.380 -0.598 1.00 95.69 88 GLY A O 1
ATOM 678 N N . SER A 1 89 ? -4.895 2.922 -2.686 1.00 96.75 89 SER A N 1
ATOM 679 C CA . SER A 1 89 ? -6.061 3.788 -2.930 1.00 96.75 89 SER A CA 1
ATOM 680 C C . SER A 1 89 ? -7.369 3.000 -2.917 1.00 96.75 89 SER A C 1
ATOM 682 O O . SER A 1 89 ? -8.380 3.481 -2.404 1.00 96.75 89 SER A O 1
ATOM 684 N N . SER A 1 90 ? -7.351 1.774 -3.441 1.00 98.00 90 SER A N 1
ATOM 685 C CA . SER A 1 90 ? -8.502 0.869 -3.420 1.00 98.00 90 SER A CA 1
ATOM 686 C C . SER A 1 90 ? -8.868 0.473 -1.986 1.00 98.00 90 SER A C 1
ATOM 688 O O . SER A 1 90 ? -10.049 0.496 -1.632 1.00 98.00 90 SER A O 1
ATOM 690 N N . ALA A 1 91 ? -7.871 0.200 -1.136 1.00 98.19 91 ALA A N 1
ATOM 691 C CA . ALA A 1 91 ? -8.078 -0.086 0.280 1.00 98.19 91 ALA A CA 1
ATOM 692 C C . ALA A 1 91 ? -8.688 1.106 1.020 1.00 98.19 91 ALA A C 1
ATOM 694 O O . ALA A 1 91 ? -9.696 0.953 1.710 1.00 98.19 91 ALA A O 1
ATOM 695 N N . LEU A 1 92 ? -8.139 2.307 0.816 1.00 97.69 92 LEU A N 1
ATOM 696 C CA . LEU A 1 92 ? -8.667 3.531 1.415 1.00 97.69 92 LEU A CA 1
ATOM 697 C C . LEU A 1 92 ? -10.096 3.831 0.941 1.00 97.69 92 LEU A C 1
ATOM 699 O O . LEU A 1 92 ? -10.961 4.185 1.745 1.00 97.69 92 LEU A O 1
ATOM 703 N N . MET A 1 93 ? -10.373 3.655 -0.354 1.00 97.56 93 MET A N 1
ATOM 704 C CA . MET A 1 93 ? -11.715 3.822 -0.911 1.00 97.56 93 MET A CA 1
ATOM 705 C C . MET A 1 93 ? -12.708 2.848 -0.267 1.00 97.56 93 MET A C 1
ATOM 707 O O . MET A 1 93 ? -13.813 3.262 0.093 1.00 97.56 93 MET A O 1
ATOM 711 N N . LEU A 1 94 ? -12.346 1.570 -0.132 1.00 97.94 94 LEU A N 1
ATOM 712 C CA . LEU A 1 94 ? -13.216 0.562 0.468 1.00 97.94 94 LEU A CA 1
ATOM 713 C C . LEU A 1 94 ? -13.433 0.830 1.963 1.00 97.94 94 LEU A C 1
ATOM 715 O O . LEU A 1 94 ? -14.580 0.847 2.405 1.00 97.94 94 LEU A O 1
ATOM 719 N N . ALA A 1 95 ? -12.375 1.144 2.715 1.00 97.94 95 ALA A N 1
ATOM 720 C CA . ALA A 1 95 ? -12.472 1.514 4.127 1.00 97.94 95 ALA A CA 1
ATOM 721 C C . ALA A 1 95 ? -13.397 2.723 4.332 1.00 97.94 95 ALA A C 1
ATOM 723 O O . ALA A 1 95 ? -14.302 2.693 5.168 1.00 97.94 95 ALA A O 1
ATOM 724 N N . ARG A 1 96 ? -13.262 3.755 3.488 1.00 97.19 96 ARG A N 1
ATOM 725 C CA . ARG A 1 96 ? -14.177 4.901 3.483 1.00 97.19 96 ARG A CA 1
ATOM 726 C C . ARG A 1 96 ? -15.622 4.478 3.232 1.00 97.19 96 ARG A C 1
ATOM 728 O O . ARG A 1 96 ? -16.516 5.016 3.876 1.00 97.19 96 ARG A O 1
ATOM 735 N N . ARG A 1 97 ? -15.878 3.570 2.286 1.00 96.69 97 ARG A N 1
ATOM 736 C CA . ARG A 1 97 ? -17.244 3.107 1.982 1.00 96.69 97 ARG A CA 1
ATOM 737 C C . ARG A 1 97 ? -17.860 2.354 3.160 1.00 96.69 97 ARG A C 1
ATOM 739 O O . ARG A 1 97 ? -19.022 2.610 3.460 1.00 96.69 97 ARG A O 1
ATOM 746 N N . LEU A 1 98 ? -17.087 1.510 3.845 1.00 96.81 98 LEU A N 1
ATOM 747 C CA . LEU A 1 98 ? -17.532 0.816 5.058 1.00 96.81 98 LEU A CA 1
ATOM 748 C C . LEU A 1 98 ? -17.978 1.824 6.129 1.00 96.81 98 LEU A C 1
ATOM 750 O O . LEU A 1 98 ? -19.118 1.750 6.586 1.00 96.81 98 LEU A O 1
ATOM 754 N N . VAL A 1 99 ? -17.165 2.851 6.406 1.00 97.00 99 VAL A N 1
ATOM 755 C CA . VAL A 1 99 ? -17.525 3.902 7.378 1.00 97.00 99 VAL A CA 1
ATOM 756 C C . VAL A 1 99 ? -18.702 4.761 6.906 1.00 97.00 99 VAL A C 1
ATOM 758 O O . VAL A 1 99 ? -19.644 5.031 7.649 1.00 97.00 99 VAL A O 1
ATOM 761 N N . GLN A 1 100 ? -18.692 5.183 5.641 1.00 96.31 100 GLN A N 1
ATOM 762 C CA . GLN A 1 100 ? -19.731 6.046 5.075 1.00 96.31 100 GLN A CA 1
ATOM 763 C C . GLN A 1 100 ? -21.109 5.373 5.053 1.00 96.31 100 GLN A C 1
ATOM 765 O O . GLN A 1 100 ? -22.120 6.065 5.187 1.00 96.31 100 GLN A O 1
ATOM 770 N N . SER A 1 101 ? -21.140 4.049 4.871 1.00 94.75 101 SER A N 1
ATOM 771 C CA . SER A 1 101 ? -22.364 3.241 4.911 1.00 94.75 101 SER A CA 1
ATOM 772 C C . SER A 1 101 ? -22.926 3.066 6.323 1.00 94.75 101 SER A C 1
ATOM 774 O O . SER A 1 101 ? -24.098 2.740 6.474 1.00 94.75 101 SER A O 1
ATOM 776 N N . GLY A 1 102 ? -22.106 3.295 7.353 1.00 93.69 102 GLY A N 1
ATOM 777 C CA . GLY A 1 102 ? -22.468 3.083 8.748 1.00 93.69 102 GLY A CA 1
ATOM 778 C C . GLY A 1 102 ? -22.445 1.626 9.207 1.00 93.69 102 GLY A C 1
ATOM 779 O O . GLY A 1 102 ? -22.872 1.386 10.331 1.00 93.69 102 GLY A O 1
ATOM 780 N N . ILE A 1 103 ? -21.955 0.694 8.377 1.00 94.38 103 ILE A N 1
ATOM 781 C CA . ILE A 1 103 ? -21.701 -0.703 8.772 1.00 94.38 103 ILE A CA 1
ATOM 782 C C . ILE A 1 103 ? -20.598 -0.760 9.834 1.00 94.38 103 ILE A C 1
ATOM 784 O O . ILE A 1 103 ? -20.727 -1.500 10.800 1.00 94.38 103 ILE A O 1
ATOM 788 N N . GLU A 1 104 ? -19.560 0.061 9.671 1.00 97.06 104 GLU A N 1
ATOM 789 C CA . GLU A 1 104 ? -18.474 0.227 10.636 1.00 97.06 104 GLU A CA 1
ATOM 790 C C . GLU A 1 104 ? -18.344 1.707 11.012 1.00 97.06 104 GLU A C 1
ATOM 792 O O . GLU A 1 104 ? -18.639 2.585 10.201 1.00 97.06 104 GLU A O 1
ATOM 797 N N . ASP A 1 105 ? -17.869 2.010 12.215 1.00 96.69 105 ASP A N 1
ATOM 798 C CA . ASP A 1 105 ? -17.531 3.371 12.645 1.00 96.69 105 ASP A CA 1
ATOM 799 C C . ASP A 1 105 ? -16.014 3.635 12.568 1.00 96.69 105 ASP A C 1
ATOM 801 O O . ASP A 1 105 ? -15.599 4.781 12.379 1.00 96.69 105 ASP A O 1
ATOM 805 N N . CYS A 1 106 ? -15.172 2.596 12.660 1.00 97.62 106 CYS A N 1
ATOM 806 C CA . CYS A 1 106 ? -13.716 2.718 12.548 1.00 97.62 106 CYS A CA 1
ATOM 807 C C . CYS A 1 106 ? -13.083 1.541 11.788 1.00 97.62 106 CYS A C 1
ATOM 809 O O . CYS A 1 106 ? -13.197 0.380 12.182 1.00 97.62 106 CYS A O 1
ATOM 811 N N . VAL A 1 107 ? -12.374 1.851 10.699 1.00 98.44 107 VAL A N 1
ATOM 812 C CA . VAL A 1 107 ? -11.760 0.869 9.792 1.00 98.44 107 VAL A CA 1
ATOM 813 C C . VAL A 1 107 ? -10.313 1.255 9.523 1.00 98.44 107 VAL A C 1
ATOM 815 O O . VAL A 1 107 ? -10.014 2.427 9.295 1.00 98.44 107 VAL A O 1
ATOM 818 N N . MET A 1 108 ? -9.421 0.267 9.499 1.00 98.50 108 MET A N 1
ATOM 819 C CA . MET A 1 108 ? -8.020 0.459 9.130 1.00 98.50 108 MET A CA 1
ATOM 820 C C . MET A 1 108 ? -7.792 0.066 7.669 1.00 98.50 108 MET A C 1
ATOM 822 O O . MET A 1 108 ? -8.091 -1.059 7.278 1.00 98.50 108 MET A O 1
ATOM 826 N N . ALA A 1 109 ? -7.215 0.963 6.871 1.00 98.50 109 ALA A N 1
ATOM 827 C CA . ALA A 1 109 ? -6.617 0.608 5.586 1.00 98.50 109 ALA A CA 1
ATOM 828 C C . ALA A 1 109 ? -5.124 0.330 5.810 1.00 98.50 109 ALA A C 1
ATOM 830 O O . ALA A 1 109 ? -4.407 1.208 6.286 1.00 98.50 109 ALA A O 1
ATOM 831 N N . LEU A 1 110 ? -4.667 -0.883 5.502 1.00 98.31 110 LEU A N 1
ATOM 832 C CA . LEU A 1 110 ? -3.298 -1.330 5.759 1.00 98.31 110 LEU A CA 1
ATOM 833 C C . LEU A 1 110 ? -2.632 -1.741 4.444 1.00 98.31 110 LEU A C 1
ATOM 835 O O . LEU A 1 110 ? -3.114 -2.636 3.758 1.00 98.31 110 LEU A O 1
ATOM 839 N N . GLY A 1 111 ? -1.534 -1.091 4.072 1.00 97.62 111 GLY A N 1
ATOM 840 C CA . GLY A 1 111 ? -0.752 -1.437 2.884 1.00 97.62 111 GLY A CA 1
ATOM 841 C C . GLY A 1 111 ? 0.624 -1.965 3.260 1.00 97.62 111 GLY A C 1
ATOM 842 O O . GLY A 1 111 ? 1.241 -1.453 4.192 1.00 97.62 111 GLY A O 1
ATOM 843 N N . PHE A 1 112 ? 1.107 -2.971 2.540 1.00 96.88 112 PHE A N 1
ATOM 844 C CA . PHE A 1 112 ? 2.479 -3.460 2.659 1.00 96.88 112 PHE A CA 1
ATOM 845 C C . PHE A 1 112 ? 2.931 -4.084 1.340 1.00 96.88 112 PHE A C 1
ATOM 847 O O . PHE A 1 112 ? 2.129 -4.653 0.604 1.00 96.88 112 PHE A O 1
ATOM 854 N N . GLU A 1 113 ? 4.225 -3.992 1.046 1.00 94.56 113 GLU A N 1
ATOM 855 C CA . GLU A 1 113 ? 4.804 -4.626 -0.134 1.00 94.56 113 GLU A CA 1
ATOM 856 C C . GLU A 1 113 ? 6.282 -4.933 0.112 1.00 94.56 113 GLU A C 1
ATOM 858 O O . GLU A 1 113 ? 7.074 -4.035 0.406 1.00 94.56 113 GLU A O 1
ATOM 863 N N . LYS A 1 114 ? 6.668 -6.203 -0.044 1.00 92.31 114 LYS A N 1
ATOM 864 C CA . LYS A 1 114 ? 8.073 -6.619 -0.029 1.00 92.31 114 LYS A CA 1
ATOM 865 C C . LYS A 1 114 ? 8.483 -6.995 -1.442 1.00 92.31 114 LYS A C 1
ATOM 867 O O . LYS A 1 114 ? 8.248 -8.107 -1.903 1.00 92.31 114 LYS A O 1
ATOM 872 N N . MET A 1 115 ? 9.100 -6.044 -2.131 1.00 89.69 115 MET A N 1
ATOM 873 C CA . MET A 1 115 ? 9.551 -6.256 -3.501 1.00 89.69 115 MET A CA 1
ATOM 874 C C . MET A 1 115 ? 10.827 -7.102 -3.560 1.00 89.69 115 MET A C 1
ATOM 876 O O . MET A 1 115 ? 11.719 -6.992 -2.714 1.00 89.69 115 MET A O 1
ATOM 880 N N . GLU A 1 116 ? 10.932 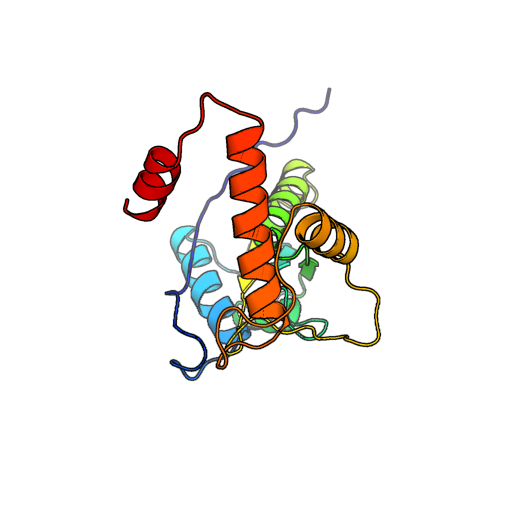-7.908 -4.613 1.00 86.31 116 GLU A N 1
ATOM 881 C CA . GLU A 1 116 ? 12.189 -8.509 -5.057 1.00 86.31 116 GLU A CA 1
ATOM 882 C C . GLU A 1 116 ? 13.022 -7.490 -5.854 1.00 86.31 116 GLU A C 1
ATOM 884 O O . GLU A 1 116 ? 12.639 -6.332 -6.046 1.00 86.31 116 GLU A O 1
ATOM 889 N N . ARG A 1 117 ? 14.204 -7.903 -6.324 1.00 84.19 117 ARG A N 1
ATOM 890 C CA . ARG A 1 117 ? 14.969 -7.092 -7.275 1.00 84.19 117 ARG A CA 1
ATOM 891 C C . ARG A 1 117 ? 14.295 -7.141 -8.645 1.00 84.19 117 ARG A C 1
ATOM 893 O O . ARG A 1 117 ? 14.335 -8.167 -9.318 1.00 84.19 117 ARG A O 1
ATOM 900 N N . GLY A 1 118 ? 13.752 -6.001 -9.062 1.00 82.81 118 GLY A N 1
ATOM 901 C CA . GLY A 1 118 ? 12.961 -5.897 -10.285 1.00 82.81 118 GLY A CA 1
ATOM 902 C C . GLY A 1 118 ? 11.526 -6.388 -10.090 1.00 82.81 118 GLY A C 1
ATOM 903 O O . GLY A 1 118 ? 11.181 -7.000 -9.082 1.00 82.81 118 GLY A O 1
ATOM 904 N N . LEU A 1 119 ? 10.685 -6.089 -11.070 1.00 84.19 119 LEU A N 1
ATOM 905 C CA . LEU A 1 119 ? 9.311 -6.556 -11.163 1.00 84.19 119 LEU A CA 1
ATOM 906 C C . LEU A 1 119 ? 9.279 -7.908 -11.875 1.00 84.19 119 LEU A C 1
ATOM 908 O O . LEU A 1 119 ? 9.880 -8.036 -12.935 1.00 84.19 119 LEU A O 1
ATOM 912 N N . SER A 1 120 ? 8.606 -8.908 -11.320 1.00 82.12 120 SER A N 1
ATOM 913 C CA . SER A 1 120 ? 8.522 -10.249 -11.905 1.00 82.12 120 SER A CA 1
ATOM 914 C C . SER A 1 120 ? 7.071 -10.669 -12.141 1.00 82.12 120 SER A C 1
ATOM 916 O O . SER A 1 120 ? 6.173 -10.348 -11.354 1.00 82.12 120 SER A O 1
ATOM 918 N N . GLU A 1 121 ? 6.841 -11.415 -13.226 1.00 82.69 121 GLU A N 1
ATOM 919 C CA . GLU A 1 121 ? 5.592 -12.154 -13.406 1.00 82.69 121 GLU A CA 1
ATOM 920 C C . GLU A 1 121 ? 5.604 -13.360 -12.474 1.00 82.69 121 GLU A C 1
ATOM 922 O O . GLU A 1 121 ? 6.571 -14.120 -12.428 1.00 82.69 121 GLU A O 1
ATOM 927 N N . ARG A 1 122 ? 4.520 -13.537 -11.718 1.00 83.88 122 ARG A N 1
ATOM 928 C CA . ARG A 1 122 ? 4.374 -14.684 -10.810 1.00 83.88 122 ARG A CA 1
ATOM 929 C C . ARG A 1 122 ? 3.719 -15.895 -11.469 1.00 83.88 122 ARG A C 1
ATOM 931 O O . ARG A 1 122 ? 3.862 -16.993 -10.951 1.00 83.88 122 ARG A O 1
ATOM 938 N N . TYR A 1 123 ? 3.026 -15.690 -12.589 1.00 87.06 123 TYR A N 1
ATOM 939 C CA . TYR A 1 123 ? 2.228 -16.708 -13.278 1.00 87.06 123 TYR A CA 1
ATOM 940 C C . TYR A 1 123 ? 2.447 -16.622 -14.798 1.00 87.06 123 TYR A C 1
ATOM 942 O O . TYR A 1 123 ? 1.550 -16.171 -15.512 1.00 87.06 123 TYR A O 1
ATOM 950 N N . PRO A 1 124 ? 3.648 -16.972 -15.296 1.00 84.00 124 PRO A N 1
ATOM 951 C CA . PRO A 1 124 ? 4.012 -16.818 -16.710 1.00 84.00 124 PRO A CA 1
ATOM 952 C C . PRO A 1 124 ? 3.185 -17.701 -17.659 1.00 84.00 124 PRO A C 1
ATOM 954 O O . PRO A 1 124 ? 3.158 -17.475 -18.863 1.00 84.00 124 PRO A O 1
ATOM 957 N N . GLU A 1 125 ? 2.514 -18.726 -17.136 1.00 91.25 125 GLU A N 1
ATOM 958 C CA . GLU A 1 125 ? 1.603 -19.586 -17.887 1.00 91.25 125 GLU A CA 1
ATOM 959 C C . GLU A 1 125 ? 0.245 -18.931 -18.177 1.00 91.25 125 GLU A C 1
ATOM 961 O O . GLU A 1 125 ? -0.540 -19.459 -18.967 1.00 91.25 125 GLU A O 1
ATOM 966 N N . LYS A 1 126 ? -0.059 -17.807 -17.519 1.00 89.31 126 LYS A N 1
ATOM 967 C CA . LYS A 1 126 ? -1.317 -17.079 -17.684 1.00 89.31 126 LYS A CA 1
ATOM 968 C C . LYS A 1 126 ? -1.138 -15.913 -18.639 1.00 89.31 126 LYS A C 1
ATOM 970 O O . LYS A 1 126 ? -0.104 -15.258 -18.675 1.00 89.31 126 LYS A O 1
ATOM 975 N N . GLU A 1 127 ? -2.214 -15.611 -19.353 1.00 89.69 127 GLU A N 1
ATOM 976 C CA . GLU A 1 127 ? -2.294 -14.406 -20.166 1.00 89.69 127 GLU A CA 1
ATOM 977 C C . GLU A 1 127 ? -2.089 -13.156 -19.296 1.00 89.69 127 GLU A C 1
ATOM 979 O O . GLU A 1 127 ? -2.792 -12.947 -18.300 1.00 89.69 127 GLU A O 1
ATOM 984 N N . SER A 1 128 ? -1.129 -12.315 -19.682 1.00 88.00 128 SER A N 1
ATOM 985 C CA . SER A 1 128 ? -0.797 -11.107 -18.931 1.00 88.00 128 SER A CA 1
ATOM 986 C C . SER A 1 128 ? -1.932 -10.074 -19.026 1.00 88.00 128 SER A C 1
ATOM 988 O O . SER A 1 128 ? -2.351 -9.722 -20.135 1.00 88.00 128 SER A O 1
ATOM 990 N N . PRO A 1 129 ? -2.412 -9.496 -17.905 1.00 88.69 129 PRO A N 1
ATOM 991 C CA . PRO A 1 129 ? -3.493 -8.502 -17.925 1.00 88.69 129 PRO A CA 1
ATOM 992 C C . PRO A 1 129 ? -3.101 -7.211 -18.659 1.00 88.69 129 PRO A C 1
ATOM 994 O O . PRO A 1 129 ? -3.960 -6.429 -19.064 1.00 88.69 129 PRO A O 1
ATOM 997 N N . VAL A 1 130 ? -1.799 -6.988 -18.852 1.00 88.00 130 VAL A N 1
ATOM 998 C CA . VAL A 1 130 ? -1.250 -5.835 -19.569 1.00 88.00 130 VAL A CA 1
ATOM 999 C C . VAL A 1 130 ? -0.866 -6.155 -21.014 1.00 88.00 130 VAL A C 1
ATOM 1001 O O . VAL A 1 130 ? -0.409 -5.250 -21.707 1.00 88.00 130 VAL A O 1
ATOM 1004 N N . LYS A 1 131 ? -1.097 -7.379 -21.519 1.00 89.81 131 LYS A N 1
ATOM 1005 C CA . LYS A 1 131 ? -0.642 -7.791 -22.859 1.00 89.81 131 LYS A CA 1
ATOM 1006 C C . LYS A 1 131 ? -1.070 -6.822 -23.960 1.00 89.81 131 LYS A C 1
ATOM 1008 O O . LYS A 1 131 ? -0.234 -6.392 -24.742 1.00 89.81 131 LYS A O 1
ATOM 1013 N N . ARG A 1 132 ? -2.342 -6.408 -23.989 1.00 92.50 132 ARG A N 1
ATOM 1014 C CA . ARG A 1 132 ? -2.839 -5.461 -25.011 1.00 92.50 132 ARG A CA 1
ATOM 1015 C C . ARG A 1 132 ? -2.083 -4.130 -25.000 1.00 92.50 132 ARG A C 1
ATOM 1017 O O . ARG A 1 132 ? -1.858 -3.556 -26.058 1.00 92.50 132 ARG A O 1
ATOM 1024 N N . HIS A 1 133 ? -1.696 -3.655 -23.818 1.00 90.94 133 HIS A N 1
ATOM 1025 C CA . HIS A 1 133 ? -0.910 -2.431 -23.678 1.00 90.94 133 HIS A CA 1
ATOM 1026 C C . HIS A 1 133 ? 0.532 -2.646 -24.158 1.00 90.94 133 HIS A C 1
ATOM 1028 O O . HIS A 1 133 ? 1.080 -1.786 -24.841 1.00 90.94 133 HIS A O 1
ATOM 1034 N N . MET A 1 134 ? 1.119 -3.813 -23.867 1.00 90.12 134 MET A N 1
ATOM 1035 C CA . MET A 1 134 ? 2.453 -4.181 -24.352 1.00 90.12 134 MET A CA 1
ATOM 1036 C C . MET A 1 134 ? 2.497 -4.331 -25.882 1.00 90.12 134 MET A C 1
ATOM 1038 O O . MET A 1 134 ? 3.406 -3.812 -26.524 1.00 90.12 134 MET A O 1
ATOM 1042 N N . ASP A 1 135 ? 1.494 -4.975 -26.482 1.00 91.88 135 ASP A N 1
ATOM 1043 C CA . ASP A 1 135 ? 1.389 -5.133 -27.939 1.00 91.88 135 ASP A CA 1
ATOM 1044 C C . ASP A 1 135 ? 1.210 -3.773 -28.646 1.00 91.88 135 ASP A C 1
ATOM 1046 O O . ASP A 1 135 ? 1.815 -3.514 -29.691 1.00 91.88 135 ASP A O 1
ATOM 1050 N N . HIS A 1 136 ? 0.409 -2.870 -28.060 1.00 93.25 136 HIS A N 1
ATOM 1051 C CA . HIS A 1 136 ? 0.245 -1.500 -28.567 1.00 93.25 136 HIS A CA 1
ATOM 1052 C C . HIS A 1 136 ? 1.560 -0.726 -28.525 1.00 93.25 136 HIS A C 1
ATOM 1054 O O . HIS A 1 136 ? 1.942 -0.113 -29.516 1.00 93.25 136 HIS A O 1
ATOM 1060 N N . MET A 1 137 ? 2.299 -0.826 -27.418 1.00 92.44 137 MET A N 1
ATOM 1061 C CA . MET A 1 137 ? 3.613 -0.206 -27.266 1.00 92.44 137 MET A CA 1
ATOM 1062 C C . MET A 1 137 ? 4.589 -0.629 -28.388 1.00 92.44 137 MET A C 1
ATOM 1064 O O . MET A 1 137 ? 5.296 0.217 -28.936 1.00 92.44 137 MET A O 1
ATOM 1068 N N . VAL A 1 138 ? 4.609 -1.910 -28.775 1.00 91.56 138 VAL A N 1
ATOM 1069 C CA . VAL A 1 138 ? 5.417 -2.382 -29.919 1.00 91.56 138 VAL A CA 1
ATOM 1070 C C . VAL A 1 138 ? 4.919 -1.777 -31.234 1.00 91.56 138 VAL A C 1
ATOM 1072 O O . VAL A 1 138 ? 5.723 -1.354 -32.062 1.00 91.56 138 VAL A O 1
ATOM 1075 N N . THR A 1 139 ? 3.600 -1.667 -31.408 1.00 92.94 139 THR A N 1
ATOM 1076 C CA . THR A 1 139 ? 2.978 -1.075 -32.608 1.00 92.94 139 THR A CA 1
ATOM 1077 C C . THR A 1 139 ? 3.368 0.392 -32.797 1.00 92.94 139 THR A C 1
ATOM 1079 O O . THR A 1 139 ? 3.586 0.828 -33.925 1.00 92.94 139 THR A O 1
ATOM 1082 N N . ILE A 1 140 ? 3.525 1.143 -31.706 1.00 92.12 140 ILE A N 1
ATOM 1083 C CA . ILE A 1 140 ? 4.006 2.531 -31.740 1.00 92.12 140 ILE A CA 1
ATOM 1084 C C . ILE A 1 140 ? 5.543 2.633 -31.733 1.00 92.12 140 ILE A C 1
ATOM 1086 O O . ILE A 1 140 ? 6.094 3.716 -31.567 1.00 92.12 140 ILE A O 1
ATOM 1090 N N . GLY A 1 141 ? 6.267 1.532 -31.949 1.00 90.19 141 GLY A N 1
ATOM 1091 C CA . GLY A 1 141 ? 7.703 1.543 -32.238 1.00 90.19 141 GLY A CA 1
ATOM 1092 C C . GLY A 1 141 ? 8.622 1.190 -31.070 1.00 90.19 141 GLY A C 1
ATOM 1093 O O . GLY A 1 141 ? 9.810 1.497 -31.141 1.00 90.19 141 GLY A O 1
ATOM 1094 N N . ALA A 1 142 ? 8.120 0.567 -30.000 1.00 90.38 142 ALA A N 1
ATOM 1095 C CA . ALA A 1 142 ? 8.997 0.036 -28.961 1.00 90.38 142 ALA A CA 1
ATOM 1096 C C . ALA A 1 142 ? 9.758 -1.203 -29.425 1.00 90.38 142 ALA A C 1
ATOM 1098 O O . ALA A 1 142 ? 9.165 -2.202 -29.831 1.00 90.38 142 ALA A O 1
ATOM 1099 N N . GLU A 1 143 ? 11.084 -1.157 -29.301 1.00 87.31 143 GLU A N 1
ATOM 1100 C CA . GLU A 1 143 ? 11.935 -2.299 -29.615 1.00 87.31 143 GLU A CA 1
ATOM 1101 C C . GLU A 1 143 ? 11.712 -3.453 -28.622 1.00 87.31 143 GLU A C 1
ATOM 1103 O O . GLU A 1 143 ? 11.723 -3.222 -27.405 1.00 87.31 143 GLU A O 1
ATOM 1108 N N . PRO A 1 144 ? 11.571 -4.704 -29.093 1.00 80.69 144 PRO A N 1
ATOM 1109 C CA . PRO A 1 144 ? 11.551 -5.879 -28.225 1.00 80.69 144 PRO A CA 1
ATOM 1110 C C . PRO A 1 144 ? 12.870 -6.065 -27.451 1.00 80.69 144 PRO A C 1
ATOM 1112 O O . PRO A 1 144 ? 13.947 -5.767 -27.960 1.00 80.69 144 PRO A O 1
ATOM 1115 N N . GLY A 1 145 ? 12.806 -6.595 -26.223 1.00 82.50 145 GLY A N 1
ATOM 1116 C CA . GLY A 1 145 ? 13.988 -6.989 -25.434 1.00 82.50 145 GLY A CA 1
ATOM 1117 C C . GLY A 1 145 ? 14.245 -6.142 -24.182 1.00 82.50 145 GLY A C 1
ATOM 1118 O O . GLY A 1 145 ? 13.394 -5.370 -23.748 1.00 82.50 145 GLY A O 1
ATOM 1119 N N . LEU A 1 146 ? 15.429 -6.281 -23.579 1.00 86.81 146 LEU A N 1
ATOM 1120 C CA . LEU A 1 146 ? 15.784 -5.586 -22.335 1.00 86.81 146 LEU A CA 1
ATOM 1121 C C . LEU A 1 146 ? 16.328 -4.173 -22.589 1.00 86.81 146 LEU A C 1
ATOM 1123 O O . LEU A 1 146 ? 17.220 -4.010 -23.413 1.00 86.81 146 LEU A O 1
ATOM 1127 N N . ILE A 1 147 ? 15.884 -3.170 -21.818 1.00 85.44 147 ILE A N 1
ATOM 1128 C CA . ILE A 1 147 ? 16.558 -1.855 -21.760 1.00 85.44 147 ILE A CA 1
ATOM 1129 C C . ILE A 1 147 ? 17.970 -2.017 -21.171 1.00 85.44 147 ILE A C 1
ATOM 1131 O O . ILE A 1 147 ? 18.905 -1.336 -21.583 1.00 85.44 147 ILE A O 1
ATOM 1135 N N . GLN A 1 148 ? 18.138 -2.919 -20.195 1.00 83.38 148 GLN A N 1
ATOM 1136 C CA . GLN A 1 148 ? 19.430 -3.208 -19.571 1.00 83.38 148 GLN A CA 1
ATOM 1137 C C . GLN A 1 148 ? 19.613 -4.712 -19.329 1.00 83.38 148 GLN A C 1
ATOM 1139 O O . GLN A 1 148 ? 18.707 -5.339 -18.778 1.00 83.38 148 GLN A O 1
ATOM 1144 N N . PRO A 1 149 ? 20.804 -5.288 -19.594 1.00 85.06 149 PRO A N 1
ATOM 1145 C CA . PRO A 1 149 ? 21.056 -6.726 -19.421 1.00 85.06 149 PRO A CA 1
ATOM 1146 C C . PRO A 1 149 ? 20.871 -7.263 -17.994 1.00 85.06 149 PRO A C 1
ATOM 1148 O O . PRO A 1 149 ? 20.747 -8.466 -17.798 1.00 85.06 149 PRO A O 1
ATOM 1151 N N . ARG A 1 150 ? 20.909 -6.388 -16.981 1.00 82.38 150 ARG A N 1
ATOM 1152 C CA . ARG A 1 150 ? 20.770 -6.763 -15.561 1.00 82.38 150 ARG A CA 1
ATOM 1153 C C . ARG A 1 150 ? 19.326 -6.732 -15.057 1.00 82.38 150 ARG A C 1
ATOM 1155 O O . ARG A 1 150 ? 19.082 -7.129 -13.921 1.00 82.38 150 ARG A O 1
ATOM 1162 N N . MET A 1 151 ? 18.394 -6.220 -15.856 1.00 83.56 151 MET A N 1
ATOM 1163 C CA . MET A 1 151 ? 16.972 -6.215 -15.527 1.00 83.56 151 MET A CA 1
ATOM 1164 C C . MET A 1 151 ? 16.329 -7.497 -16.044 1.00 83.56 151 MET A C 1
ATOM 1166 O O . MET A 1 151 ? 16.752 -8.046 -17.057 1.00 83.56 151 MET A O 1
ATOM 1170 N N . ASN A 1 152 ? 15.288 -7.968 -15.364 1.00 85.62 152 ASN A N 1
ATOM 1171 C CA . ASN A 1 152 ? 14.457 -9.020 -15.936 1.00 85.62 152 ASN A CA 1
ATOM 1172 C C . ASN A 1 152 ? 13.541 -8.438 -17.040 1.00 85.62 152 ASN A C 1
ATOM 1174 O O . ASN A 1 152 ? 13.357 -7.217 -17.127 1.00 85.62 152 ASN A O 1
ATOM 1178 N N . ALA A 1 153 ? 12.972 -9.323 -17.867 1.00 85.31 153 ALA A N 1
ATOM 1179 C CA . ALA A 1 153 ? 12.122 -8.954 -19.003 1.00 85.31 153 ALA A CA 1
ATOM 1180 C C . ALA A 1 153 ? 10.944 -8.068 -18.586 1.00 85.31 153 ALA A C 1
ATOM 1182 O O . ALA A 1 153 ? 10.831 -6.945 -19.067 1.00 85.31 153 ALA A O 1
ATOM 1183 N N . MET A 1 154 ? 10.160 -8.500 -17.595 1.00 85.56 154 MET A N 1
ATOM 1184 C CA . MET A 1 154 ? 8.995 -7.737 -17.145 1.00 85.56 154 MET A CA 1
ATOM 1185 C C . MET A 1 154 ? 9.356 -6.337 -16.624 1.00 85.56 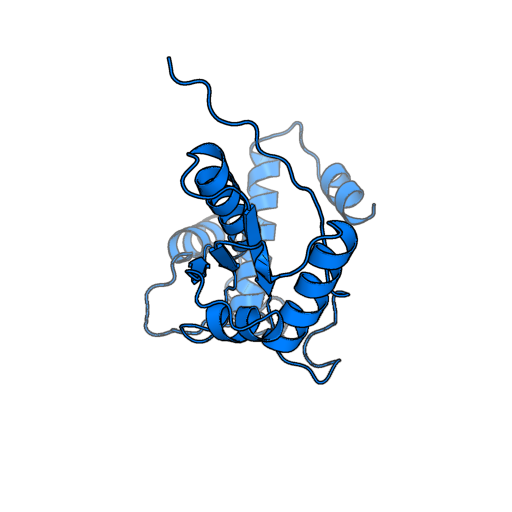154 MET A C 1
ATOM 1187 O O . MET A 1 154 ? 8.655 -5.373 -16.919 1.00 85.56 154 MET A O 1
ATOM 1191 N N . THR A 1 155 ? 10.443 -6.189 -15.866 1.00 86.50 155 THR A N 1
ATOM 1192 C CA . THR A 1 155 ? 10.863 -4.872 -15.361 1.00 86.50 155 THR A CA 1
ATOM 1193 C C . THR A 1 155 ? 11.201 -3.946 -16.520 1.00 86.50 155 THR A C 1
ATOM 1195 O O . THR A 1 155 ? 10.805 -2.785 -16.517 1.00 86.50 155 THR A O 1
ATOM 1198 N N . SER A 1 156 ? 11.931 -4.460 -17.511 1.00 88.25 156 SER A N 1
ATOM 1199 C CA . SER A 1 156 ? 12.245 -3.711 -18.723 1.00 88.25 156 SER A CA 1
ATOM 1200 C C . SER A 1 156 ? 10.970 -3.307 -19.462 1.00 88.25 156 SER A C 1
ATOM 1202 O O . SER A 1 156 ? 10.800 -2.131 -19.777 1.00 88.25 156 SER A O 1
ATOM 1204 N N . ASP A 1 157 ? 10.058 -4.249 -19.688 1.00 88.81 157 ASP A N 1
ATOM 1205 C CA . ASP A 1 157 ? 8.836 -4.015 -20.457 1.00 88.81 157 ASP A CA 1
ATOM 1206 C C . ASP A 1 157 ? 7.914 -3.003 -19.781 1.00 88.81 157 ASP A C 1
ATOM 1208 O O . ASP A 1 157 ? 7.362 -2.137 -20.450 1.00 88.81 157 ASP A O 1
ATOM 1212 N N . VAL A 1 158 ? 7.800 -3.031 -18.451 1.00 87.88 158 VAL A N 1
ATOM 1213 C CA . VAL A 1 158 ? 7.018 -2.031 -17.712 1.00 87.88 158 VAL A CA 1
ATOM 1214 C C . VAL A 1 158 ? 7.649 -0.640 -17.788 1.00 87.88 158 VAL A C 1
ATOM 1216 O O . VAL A 1 158 ? 6.929 0.343 -17.950 1.00 87.88 158 VAL A O 1
ATOM 1219 N N . VAL A 1 159 ? 8.981 -0.527 -17.734 1.00 89.44 159 VAL A N 1
ATOM 1220 C CA . VAL A 1 159 ? 9.651 0.770 -17.943 1.00 89.44 159 VAL A CA 1
ATOM 1221 C C . VAL A 1 159 ? 9.389 1.290 -19.356 1.00 89.44 159 VAL A C 1
ATOM 1223 O O . VAL A 1 159 ? 9.052 2.465 -19.516 1.00 89.44 159 VAL A O 1
ATOM 1226 N N . LYS A 1 160 ? 9.483 0.423 -20.374 1.00 90.56 160 LYS A N 1
ATOM 1227 C CA . LYS A 1 160 ? 9.131 0.791 -21.753 1.00 90.56 160 LYS A CA 1
ATOM 1228 C C . LYS A 1 160 ? 7.671 1.228 -21.835 1.00 90.56 160 LYS A C 1
ATOM 1230 O O . LYS A 1 160 ? 7.401 2.276 -22.410 1.00 90.56 160 LYS A O 1
ATOM 1235 N N . LEU A 1 161 ? 6.754 0.496 -21.205 1.00 90.31 161 LEU A N 1
ATOM 1236 C CA . LEU A 1 161 ? 5.324 0.783 -21.255 1.00 90.31 161 LEU A CA 1
ATOM 1237 C C . LEU A 1 161 ? 5.026 2.209 -20.793 1.00 90.31 161 LEU A C 1
ATOM 1239 O O . LEU A 1 161 ? 4.348 2.952 -21.499 1.00 90.31 161 LEU A O 1
ATOM 1243 N N . TYR A 1 162 ? 5.573 2.617 -19.647 1.00 89.94 162 TYR A N 1
ATOM 1244 C CA . TYR A 1 162 ? 5.377 3.975 -19.144 1.00 89.94 162 TYR A CA 1
ATOM 1245 C C . TYR A 1 162 ? 6.059 5.036 -20.012 1.00 89.94 162 TYR A C 1
ATOM 1247 O O . TYR A 1 162 ? 5.464 6.082 -20.262 1.00 89.94 162 TYR A O 1
ATOM 1255 N N . ALA A 1 163 ? 7.270 4.770 -20.511 1.00 90.19 163 ALA A N 1
ATOM 1256 C CA . ALA A 1 163 ? 7.981 5.707 -21.380 1.00 90.19 163 ALA A CA 1
ATOM 1257 C C . ALA A 1 163 ? 7.230 5.955 -22.701 1.00 90.19 163 ALA A C 1
ATOM 1259 O O . ALA A 1 163 ? 7.081 7.097 -23.134 1.00 90.19 163 ALA A O 1
ATOM 1260 N N . TYR A 1 164 ? 6.717 4.895 -23.323 1.00 92.38 164 TYR A N 1
ATOM 1261 C CA . TYR A 1 164 ? 5.973 4.987 -24.576 1.00 92.38 164 TYR A CA 1
ATOM 1262 C C . TYR A 1 164 ? 4.580 5.588 -24.382 1.00 92.38 164 TYR A C 1
ATOM 1264 O O . TYR A 1 164 ? 4.160 6.390 -25.212 1.00 92.38 164 TYR A O 1
ATOM 1272 N N . ALA A 1 165 ? 3.910 5.296 -23.264 1.00 91.38 165 ALA A N 1
ATOM 1273 C CA . ALA A 1 165 ? 2.665 5.971 -22.903 1.00 91.38 165 ALA A CA 1
ATOM 1274 C C . ALA A 1 165 ? 2.871 7.484 -22.701 1.00 91.38 165 ALA A C 1
ATOM 1276 O O . ALA A 1 165 ? 2.053 8.282 -23.152 1.00 91.38 165 ALA A O 1
ATOM 1277 N N . ALA A 1 166 ? 3.976 7.895 -22.066 1.00 90.62 166 ALA A N 1
ATOM 1278 C CA . ALA A 1 166 ? 4.319 9.308 -21.914 1.00 90.62 166 ALA A CA 1
ATOM 1279 C C . ALA A 1 166 ? 4.610 9.979 -23.267 1.00 90.62 166 ALA A C 1
ATOM 1281 O O . ALA A 1 166 ? 4.146 11.091 -23.510 1.00 90.62 166 ALA A O 1
ATOM 1282 N N . ARG A 1 167 ? 5.320 9.296 -24.174 1.00 90.00 167 ARG A N 1
ATOM 1283 C CA . ARG A 1 167 ? 5.583 9.811 -25.525 1.00 90.00 167 ARG A CA 1
ATOM 1284 C C . ARG A 1 167 ? 4.297 9.977 -26.337 1.00 90.00 167 ARG A C 1
ATOM 1286 O O . ARG A 1 167 ? 4.072 11.043 -26.895 1.00 90.00 167 ARG A O 1
ATOM 1293 N N . GLU A 1 168 ? 3.435 8.962 -26.348 1.00 91.81 168 GLU A N 1
ATOM 1294 C CA . GLU A 1 168 ? 2.127 9.024 -27.015 1.00 91.81 168 GLU A CA 1
ATOM 1295 C C . GLU A 1 168 ? 1.244 10.139 -26.424 1.00 91.81 168 GLU A C 1
ATOM 1297 O O . GLU A 1 168 ? 0.532 10.829 -27.153 1.00 91.81 168 GLU A O 1
ATOM 1302 N N . TYR A 1 169 ? 1.320 10.372 -25.108 1.00 91.31 169 TYR A N 1
ATOM 1303 C CA . TYR A 1 169 ? 0.642 11.497 -24.464 1.00 91.31 169 TYR A CA 1
ATOM 1304 C C . TYR A 1 169 ? 1.139 12.850 -24.998 1.00 91.31 169 TYR A C 1
ATOM 1306 O O . TYR A 1 169 ? 0.317 13.682 -25.372 1.00 91.31 169 TYR A O 1
ATOM 1314 N N . LEU A 1 170 ? 2.457 13.059 -25.084 1.00 91.25 170 LEU A N 1
ATOM 1315 C CA . LEU A 1 170 ? 3.044 14.296 -25.622 1.00 91.25 170 LEU A CA 1
ATOM 1316 C C . LEU A 1 170 ? 2.672 14.530 -27.096 1.00 91.25 170 LEU A C 1
ATOM 1318 O O . LEU A 1 170 ? 2.436 15.664 -27.499 1.00 91.25 170 LEU A O 1
ATOM 1322 N N . GLU A 1 171 ? 2.573 13.470 -27.902 1.00 90.69 171 GLU A N 1
ATOM 1323 C CA . GLU A 1 171 ? 2.118 13.569 -29.298 1.00 90.69 171 GLU A CA 1
ATOM 1324 C C . GLU A 1 171 ? 0.645 13.997 -29.398 1.00 90.69 171 GLU A C 1
ATOM 1326 O O . GLU A 1 171 ? 0.260 14.727 -30.313 1.00 90.69 171 GLU A O 1
ATOM 1331 N N . LYS A 1 172 ? -0.191 13.542 -28.458 1.00 92.94 172 LYS A N 1
ATOM 1332 C CA . LYS A 1 172 ? -1.635 13.800 -28.457 1.00 92.94 172 LYS A CA 1
ATOM 1333 C C . LYS A 1 172 ? -2.021 15.151 -27.853 1.00 92.94 172 LYS A C 1
ATOM 1335 O O . LYS A 1 172 ? -3.051 15.700 -28.245 1.00 92.94 172 LYS A O 1
ATOM 1340 N N . TYR A 1 173 ? -1.228 15.657 -26.913 1.00 92.69 173 TYR A N 1
ATOM 1341 C CA . TYR A 1 173 ? -1.490 16.883 -26.158 1.00 92.69 173 TYR A CA 1
ATOM 1342 C C . TYR A 1 173 ? -0.321 17.864 -26.337 1.00 92.69 173 TYR A C 1
ATOM 1344 O O . TYR A 1 173 ? 0.595 17.869 -25.514 1.00 92.69 173 TYR A O 1
ATOM 1352 N N . PRO A 1 174 ? -0.324 18.689 -27.404 1.00 86.69 174 PRO A N 1
ATOM 1353 C CA . PRO A 1 174 ? 0.781 19.593 -27.741 1.00 86.69 174 PRO A CA 1
ATOM 1354 C C . PRO A 1 174 ? 1.073 20.668 -26.685 1.00 86.69 174 PRO A C 1
ATOM 1356 O O . PRO A 1 174 ? 2.125 21.301 -26.719 1.00 86.69 174 PRO A O 1
ATOM 1359 N N . GLU A 1 175 ? 0.130 20.915 -25.777 1.00 88.62 175 GLU A N 1
ATOM 1360 C CA . GLU A 1 175 ? 0.295 21.792 -24.622 1.00 88.62 175 GLU A CA 1
ATOM 1361 C C . GLU A 1 175 ? 1.206 21.203 -23.536 1.00 88.62 175 GLU A C 1
ATOM 1363 O O . GLU A 1 175 ? 1.731 21.956 -22.718 1.00 88.62 175 GLU A O 1
ATOM 1368 N N . ALA A 1 176 ? 1.394 19.880 -23.520 1.00 86.38 176 ALA A N 1
ATOM 1369 C CA . ALA A 1 176 ? 2.314 19.209 -22.617 1.00 86.38 176 ALA A CA 1
ATOM 1370 C C . ALA A 1 176 ? 3.707 19.149 -23.248 1.00 86.38 176 ALA A C 1
ATOM 1372 O O . ALA A 1 176 ? 3.858 18.760 -24.406 1.00 86.38 176 ALA A O 1
ATOM 1373 N N . ASN A 1 177 ? 4.739 19.499 -22.482 1.00 86.38 177 ASN A N 1
ATOM 1374 C CA . ASN A 1 177 ? 6.117 19.432 -22.957 1.00 86.38 177 ASN A CA 1
ATOM 1375 C C . ASN A 1 177 ? 6.977 18.505 -22.079 1.00 86.38 177 ASN A C 1
ATOM 1377 O O . ASN A 1 177 ? 6.620 18.145 -20.955 1.00 86.38 177 ASN A O 1
ATOM 1381 N N . ILE A 1 178 ? 8.119 18.075 -22.621 1.00 87.12 178 ILE A N 1
ATOM 1382 C CA . ILE A 1 178 ? 9.025 17.162 -21.915 1.00 87.12 178 ILE A CA 1
ATOM 1383 C C . ILE A 1 178 ? 9.694 17.824 -20.705 1.00 87.12 178 ILE A C 1
ATOM 1385 O O . ILE A 1 178 ? 9.976 17.142 -19.720 1.00 87.12 178 ILE A O 1
ATOM 1389 N N . ASP A 1 179 ? 9.895 19.142 -20.743 1.00 86.56 179 ASP A N 1
ATOM 1390 C CA . ASP A 1 179 ? 10.482 19.892 -19.634 1.00 86.56 179 ASP A CA 1
ATOM 1391 C C . ASP A 1 179 ? 9.550 19.879 -18.415 1.00 86.56 179 ASP A C 1
ATOM 1393 O O . ASP A 1 179 ? 10.026 19.741 -17.292 1.00 86.56 179 ASP A O 1
ATOM 1397 N N . ASP A 1 180 ? 8.228 19.906 -18.609 1.00 83.50 180 ASP A N 1
ATOM 1398 C CA . ASP A 1 180 ? 7.239 19.755 -17.539 1.00 83.50 180 ASP A CA 1
ATOM 1399 C C . ASP A 1 180 ? 7.399 18.395 -16.845 1.00 83.50 180 ASP A C 1
ATOM 1401 O O . ASP A 1 180 ? 7.416 18.313 -15.615 1.00 83.50 180 ASP A O 1
ATOM 1405 N N . MET A 1 181 ? 7.585 17.320 -17.620 1.00 81.38 181 MET A N 1
ATOM 1406 C CA . MET A 1 181 ? 7.806 15.974 -17.078 1.00 81.38 181 MET A CA 1
ATOM 1407 C C . MET A 1 181 ? 9.135 15.865 -16.316 1.00 81.38 181 MET A C 1
ATOM 1409 O O . MET A 1 181 ? 9.200 15.225 -15.260 1.00 81.38 181 MET A O 1
ATOM 1413 N N . VAL A 1 182 ? 10.195 16.503 -16.822 1.00 84.62 182 VAL A N 1
ATOM 1414 C CA . VAL A 1 182 ? 11.506 16.559 -16.155 1.00 84.62 182 VAL A CA 1
ATOM 1415 C C . VAL A 1 182 ? 11.416 17.356 -14.856 1.00 84.62 182 VAL A C 1
ATOM 1417 O O . VAL A 1 182 ? 11.889 16.886 -13.823 1.00 84.62 182 VAL A O 1
ATOM 1420 N N . ASN A 1 183 ? 10.757 18.513 -14.874 1.00 84.69 183 ASN A N 1
ATOM 1421 C CA . ASN A 1 183 ? 10.585 19.369 -13.703 1.00 84.69 183 ASN A CA 1
ATOM 1422 C C . ASN A 1 183 ? 9.815 18.657 -12.582 1.00 84.69 183 ASN A C 1
ATOM 1424 O O . ASN A 1 183 ? 10.201 18.762 -11.422 1.00 84.69 183 ASN A O 1
ATOM 1428 N N . ILE A 1 184 ? 8.785 17.872 -12.920 1.00 83.12 184 ILE A N 1
ATOM 1429 C CA . ILE A 1 184 ? 8.063 17.028 -11.951 1.00 83.12 184 ILE A CA 1
ATOM 1430 C C . ILE A 1 184 ? 8.974 15.945 -11.354 1.00 83.12 184 ILE A C 1
ATOM 1432 O O . ILE A 1 184 ? 8.811 15.578 -10.197 1.00 83.12 184 ILE A O 1
ATOM 1436 N N . SER A 1 185 ? 9.926 15.426 -12.130 1.00 74.75 185 SER A N 1
ATOM 1437 C CA . SER A 1 185 ? 10.809 14.336 -11.695 1.00 74.75 185 SER A CA 1
ATOM 1438 C C . SER A 1 185 ? 11.976 14.803 -10.814 1.00 74.75 185 SER A C 1
ATOM 1440 O O . SER A 1 185 ? 12.569 13.985 -10.112 1.00 74.75 185 SER A O 1
ATOM 1442 N N . LEU A 1 186 ? 12.340 16.087 -10.889 1.00 77.12 186 LEU A N 1
ATOM 1443 C CA . LEU A 1 186 ? 13.452 16.688 -10.142 1.00 77.12 186 LEU A CA 1
ATOM 1444 C C . LEU A 1 186 ? 13.018 17.426 -8.862 1.00 77.12 186 LEU A C 1
ATOM 1446 O O . LEU A 1 186 ? 13.892 17.773 -8.064 1.00 77.12 186 LEU A O 1
ATOM 1450 N N . GLY A 1 187 ? 11.719 17.695 -8.693 1.00 50.09 187 GLY A N 1
ATOM 1451 C CA . GLY A 1 187 ? 11.136 18.336 -7.504 1.00 50.09 187 GLY A CA 1
ATOM 1452 C C . GLY A 1 187 ? 10.833 17.356 -6.380 1.00 50.09 187 GLY A C 1
ATOM 1453 O O . GLY A 1 187 ? 11.033 17.753 -5.210 1.00 50.09 187 GLY A O 1
#

Nearest PDB structures (foldseek):
  6hrv-assembly2_B  TM=9.277E-01  e=1.244E-15  Danio rerio
  6hsp-assembly1_A  TM=7.806E-01  e=1.027E-12  Danio rerio
  6hsj-assembly1_A  TM=7.735E-01  e=6.374E-12  Danio rerio
  6hrv-assembly1_A  TM=7.863E-01  e=1.074E-11  Danio rerio
  1hnk-assembly1_A-2  TM=9.035E-01  e=8.902E-06  Escherichia coli

Mean predicted aligned error: 5.42 Å

Radius of gyration: 20.07 Å; Cα contacts (8 Å, |Δi|>4): 241; chains: 1; bounding box: 54×41×53 Å

Secondary structure (DSSP, 8-state):
--------------PPP--TTSS---HHHHHHHHHHHHHHHHT--GGG--EEEEE-SS--TTHHHHHHTTT------EEEE-BTBTHHHHHHHHHHHHHHHTS-S-EEEEE-----SS---S-TTSPPTTHHHHHHHHHTTPPSS-SSTTS-HHHHHHHHHHHHHHHHHHHH-TT--HHHHHHHHH-

InterPro domains:
  IPR016039 Thiolase-like [G3DSA:3.40.47.10] (7-185)
  IPR016039 Thiolase-like [SSF53901] (8-145)
  IPR020615 Thiolase, acyl-enzyme intermediate active site [PS00098] (81-99)
  IPR020616 Thiolase, N-terminal [PF00108] (8-122)

pLDDT: mean 91.59, std 7.45, range [50.03, 98.75]

Solvent-accessible surface area (backbone atoms only — not comparable to full-atom values): 11058 Å² total; per-residue (Å²): 131,86,78,70,48,87,76,82,88,66,48,62,48,70,63,84,90,71,64,63,85,74,65,99,76,53,47,39,56,46,26,26,53,13,51,49,40,18,32,58,62,42,73,49,64,65,88,61,50,57,33,35,23,17,17,44,71,74,68,65,91,63,49,42,51,61,16,48,49,63,68,48,87,79,84,50,58,65,45,75,39,69,55,60,98,48,10,56,61,52,18,45,53,50,34,47,49,41,34,29,71,62,83,35,89,36,58,43,58,44,57,41,75,64,61,61,90,61,53,75,79,92,56,82,93,50,86,59,94,55,45,72,60,54,56,48,40,41,74,77,67,49,78,87,72,62,84,44,94,89,52,48,63,55,33,27,48,53,53,49,48,55,53,49,52,52,50,55,47,40,73,74,37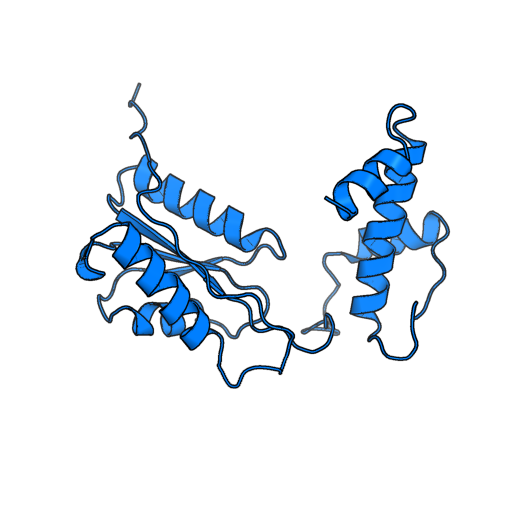,78,91,51,54,70,66,60,58,50,54,65,74,74,109

Organism: Mytilus edulis (NCBI:txid6550)